Protein AF-A0A974SCT4-F1 (afdb_monomer_lite)

Secondary structure (DSSP, 8-state):
--HHHHHHHHHHHTTS-S-----GGGS-HHHHHHHHHH-TT--------PBPTTS-B-EEPP-S--S-----TTS-HHHHHHHHHHHHHHTSHHHHHHHHH-SBTTTBSEEETTEEE--HHHHHHHHHH-GGGG--S----TTTT---SSHHHHHHHHHHHHHHHHTEE--TTTT---HHHHH-TTTTHHHHHHHHHHHTTSS-HHHHHHHHHHHIIIIIHHHHHHHHHHHHHHT-

Structure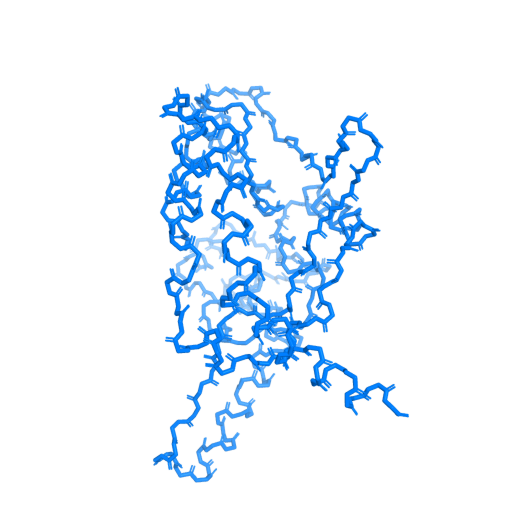 (mmCIF, N/CA/C/O backbone):
data_AF-A0A974SCT4-F1
#
_entry.id   AF-A0A974SCT4-F1
#
loop_
_atom_site.group_PDB
_atom_site.id
_atom_site.type_symbol
_atom_site.label_atom_id
_atom_site.label_alt_id
_atom_site.label_comp_id
_atom_site.label_asym_id
_atom_site.label_entity_id
_atom_site.label_seq_id
_atom_site.pdbx_PDB_ins_code
_atom_site.Cartn_x
_atom_site.Cartn_y
_atom_site.Cartn_z
_atom_site.occupancy
_atom_site.B_iso_or_equiv
_atom_site.auth_seq_id
_atom_site.auth_comp_id
_atom_site.auth_asym_id
_atom_site.auth_atom_id
_atom_site.pdbx_PDB_model_num
ATOM 1 N N . MET A 1 1 ? -1.646 10.282 1.267 1.00 42.91 1 MET A N 1
ATOM 2 C CA . MET A 1 1 ? -2.418 10.015 0.031 1.00 42.91 1 MET A CA 1
ATOM 3 C C . MET A 1 1 ? -1.735 10.709 -1.133 1.00 42.91 1 MET A C 1
ATOM 5 O O . MET A 1 1 ? -1.570 11.925 -1.084 1.00 42.91 1 MET A O 1
ATOM 9 N N . LEU A 1 2 ? -1.311 9.962 -2.154 1.00 47.75 2 LEU A N 1
ATOM 10 C CA . LEU A 1 2 ? -0.862 10.551 -3.418 1.00 47.75 2 LEU A CA 1
ATOM 11 C C . LEU A 1 2 ? -2.019 11.399 -3.972 1.00 47.75 2 LEU A C 1
ATOM 13 O O . LEU A 1 2 ? -3.142 10.903 -4.067 1.00 47.75 2 LEU A O 1
ATOM 17 N N . LYS A 1 3 ? -1.773 12.676 -4.298 1.00 57.12 3 LYS A N 1
ATOM 18 C CA . LYS A 1 3 ? -2.820 13.643 -4.703 1.00 57.12 3 LYS A CA 1
ATOM 19 C C . LYS A 1 3 ? -3.763 13.096 -5.791 1.00 57.12 3 LYS A C 1
ATOM 21 O O . LYS A 1 3 ? -4.956 13.383 -5.766 1.00 57.12 3 LYS A O 1
ATOM 26 N N . ASN A 1 4 ? -3.244 12.250 -6.680 1.00 69.62 4 ASN A N 1
ATOM 27 C CA . ASN A 1 4 ? -3.987 11.672 -7.801 1.00 69.62 4 ASN A CA 1
ATOM 28 C C . ASN A 1 4 ? -5.006 10.600 -7.366 1.00 69.62 4 ASN A C 1
ATOM 30 O O . ASN A 1 4 ? -6.109 10.555 -7.903 1.00 69.62 4 ASN A O 1
ATOM 34 N N . GLN A 1 5 ? -4.687 9.779 -6.358 1.00 76.25 5 GLN A N 1
ATOM 35 C CA . GLN A 1 5 ? -5.598 8.733 -5.871 1.00 76.25 5 GLN A CA 1
ATOM 36 C C . GLN A 1 5 ? -6.814 9.341 -5.160 1.00 76.25 5 GLN A C 1
ATOM 38 O O . GLN A 1 5 ? -7.944 8.908 -5.373 1.00 76.25 5 GLN A O 1
ATOM 43 N N . GLY A 1 6 ? -6.594 10.399 -4.370 1.00 85.81 6 GLY A N 1
ATOM 44 C CA . GLY A 1 6 ? -7.683 11.140 -3.733 1.00 85.81 6 GLY A CA 1
ATOM 45 C C . GLY A 1 6 ? -8.650 11.743 -4.755 1.00 85.81 6 GLY A C 1
ATOM 46 O O . GLY A 1 6 ? -9.859 11.675 -4.565 1.00 85.81 6 GLY A O 1
ATOM 47 N N . GLN A 1 7 ? -8.135 12.266 -5.872 1.00 88.81 7 GLN A N 1
ATOM 48 C CA . GLN A 1 7 ? -8.974 12.809 -6.941 1.00 88.81 7 GLN A CA 1
ATOM 49 C C . GLN A 1 7 ? -9.814 11.727 -7.636 1.00 88.81 7 GLN A C 1
ATOM 51 O O . GLN A 1 7 ? -11.002 11.950 -7.874 1.00 88.81 7 GLN A O 1
ATOM 56 N N . ALA A 1 8 ? -9.220 10.571 -7.953 1.00 91.56 8 ALA A N 1
ATOM 57 C CA . ALA A 1 8 ? -9.937 9.457 -8.575 1.00 91.56 8 ALA A CA 1
ATOM 58 C C . ALA A 1 8 ? -11.073 8.948 -7.673 1.00 91.56 8 ALA A C 1
ATOM 60 O O . ALA A 1 8 ? -12.214 8.851 -8.125 1.00 91.56 8 ALA A O 1
ATOM 61 N N . ARG A 1 9 ? -10.787 8.744 -6.379 1.00 92.62 9 ARG A N 1
ATOM 62 C CA . ARG A 1 9 ? -11.788 8.360 -5.376 1.00 92.62 9 ARG A CA 1
ATOM 63 C C . ARG A 1 9 ? -12.917 9.384 -5.282 1.00 92.62 9 ARG A C 1
ATOM 65 O O . ARG A 1 9 ? -14.078 9.005 -5.330 1.00 92.62 9 ARG A O 1
ATOM 72 N N . SER A 1 10 ? -12.606 10.679 -5.198 1.00 92.56 10 SER A N 1
ATOM 73 C CA . SER A 1 10 ? -13.641 11.720 -5.129 1.00 92.56 10 SER A CA 1
ATOM 74 C C . SER A 1 10 ? -14.548 11.729 -6.360 1.00 92.56 10 SER A C 1
ATOM 76 O O . SER A 1 10 ? -15.754 11.895 -6.217 1.00 92.56 10 SER A O 1
ATOM 78 N N . LYS A 1 11 ? -13.998 11.520 -7.565 1.00 94.06 11 LYS A N 1
ATOM 79 C CA . LYS A 1 11 ? -14.805 11.407 -8.791 1.00 94.06 11 LYS A CA 1
ATOM 80 C C . LYS A 1 11 ? -15.685 10.158 -8.792 1.00 94.06 11 LYS A C 1
ATOM 82 O O . LYS A 1 11 ? -16.819 10.237 -9.253 1.00 94.06 11 LYS A O 1
ATOM 87 N N . PHE A 1 12 ? -15.178 9.036 -8.284 1.00 94.50 12 PHE A N 1
ATOM 88 C CA . PHE A 1 12 ? -15.957 7.808 -8.128 1.00 94.50 12 PHE A CA 1
ATOM 89 C C . PHE A 1 12 ? -17.126 8.012 -7.154 1.00 94.50 12 PHE A C 1
ATOM 91 O O . PHE A 1 12 ? -18.273 7.791 -7.522 1.00 94.50 12 PHE A O 1
ATOM 98 N N . LEU A 1 13 ? -16.860 8.552 -5.958 1.00 93.62 13 LEU A N 1
ATOM 99 C CA . LEU A 1 13 ? -17.888 8.816 -4.940 1.00 93.62 13 LEU A CA 1
ATOM 100 C C . LEU A 1 13 ? -18.923 9.868 -5.365 1.00 93.62 13 LEU A C 1
ATOM 102 O O . LEU A 1 13 ? -20.041 9.855 -4.864 1.00 93.62 13 LEU A O 1
ATOM 106 N N . ALA A 1 14 ? -18.565 10.761 -6.289 1.00 93.44 14 ALA A N 1
ATOM 107 C CA . ALA A 1 14 ? -19.477 11.729 -6.898 1.00 93.44 14 ALA A CA 1
ATOM 108 C C . ALA A 1 14 ? -20.252 11.168 -8.111 1.00 93.44 14 ALA A C 1
ATOM 110 O O . ALA A 1 14 ? -20.832 11.943 -8.869 1.00 93.44 14 ALA A O 1
ATOM 111 N N . GLY A 1 15 ? -20.186 9.857 -8.378 1.00 92.25 15 GLY A N 1
ATOM 112 C CA . GLY A 1 15 ? -20.852 9.217 -9.520 1.00 92.25 15 GLY A CA 1
ATOM 113 C C . GLY A 1 15 ? -20.308 9.633 -10.895 1.00 92.25 15 GLY A C 1
ATOM 114 O O . GLY A 1 15 ? -20.933 9.373 -11.917 1.00 92.25 15 GLY A O 1
ATOM 115 N N . THR A 1 16 ? -19.151 10.301 -10.948 1.00 94.44 16 THR A N 1
ATOM 116 C CA . THR A 1 16 ? -18.549 10.799 -12.199 1.00 94.44 16 THR A CA 1
ATOM 117 C C . THR A 1 16 ? -17.631 9.763 -12.855 1.00 94.44 16 THR A C 1
ATOM 119 O O . THR A 1 16 ? -17.463 9.766 -14.072 1.00 94.44 16 THR A O 1
ATOM 122 N N . ALA A 1 17 ? -17.003 8.893 -12.062 1.00 93.62 17 ALA A N 1
ATOM 123 C CA . ALA A 1 17 ? -16.173 7.792 -12.548 1.00 93.62 17 ALA A CA 1
ATOM 124 C C . ALA A 1 17 ? -16.818 6.450 -12.178 1.00 93.62 17 ALA A C 1
ATOM 126 O O . ALA A 1 17 ? -17.232 6.278 -11.039 1.00 93.62 17 ALA A O 1
ATOM 127 N N . GLY A 1 18 ? -16.867 5.499 -13.118 1.00 92.88 18 GLY A N 1
ATOM 128 C CA . GLY A 1 18 ? -17.460 4.172 -12.883 1.00 92.88 18 GLY A CA 1
ATOM 129 C C . GLY A 1 18 ? -16.516 3.150 -12.241 1.00 92.88 18 GLY A C 1
ATOM 130 O O . GLY A 1 18 ? -16.972 2.158 -11.690 1.00 92.88 18 GLY A O 1
ATOM 131 N N . ALA A 1 19 ? -15.203 3.383 -12.297 1.00 93.44 19 ALA A N 1
ATOM 132 C CA . ALA A 1 19 ? -14.190 2.525 -11.689 1.00 93.44 19 ALA A CA 1
ATOM 133 C C . ALA A 1 19 ? -12.931 3.335 -11.357 1.00 93.44 19 ALA A C 1
ATOM 135 O O . ALA A 1 19 ? -12.649 4.358 -11.989 1.00 93.44 19 ALA A O 1
ATOM 136 N N . PHE A 1 20 ? 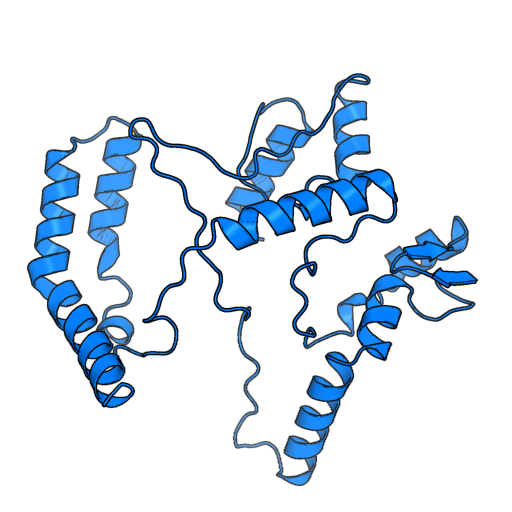-12.156 2.865 -10.381 1.00 92.75 20 PHE A N 1
ATOM 137 C CA . PHE A 1 20 ? -10.831 3.394 -10.068 1.00 92.75 20 PHE A CA 1
ATOM 138 C C . PHE A 1 20 ? -9.967 2.317 -9.404 1.00 92.75 20 PHE A C 1
ATOM 140 O O . PHE A 1 20 ? -10.484 1.352 -8.848 1.00 92.75 20 PHE A O 1
ATOM 147 N N . VAL A 1 21 ? -8.644 2.493 -9.447 1.00 90.19 21 VAL A N 1
ATOM 148 C CA . VAL A 1 21 ? -7.710 1.635 -8.706 1.00 90.19 21 VAL A CA 1
ATOM 149 C C . VAL A 1 21 ? -7.616 2.145 -7.271 1.00 90.19 21 VAL A C 1
ATOM 151 O O . VAL A 1 21 ? -7.172 3.271 -7.024 1.00 90.19 21 VAL A O 1
ATOM 154 N N . GLY A 1 22 ? -8.055 1.313 -6.333 1.00 89.69 22 GLY A N 1
ATOM 155 C CA . GLY A 1 22 ? -8.155 1.635 -4.915 1.00 89.69 22 GLY A CA 1
ATOM 156 C C . GLY A 1 22 ? -7.592 0.536 -4.025 1.00 89.69 22 GLY A C 1
ATOM 157 O O . GLY A 1 22 ? -6.971 -0.420 -4.485 1.00 89.69 22 GLY A O 1
ATOM 158 N N . ASN A 1 23 ? -7.805 0.701 -2.728 1.00 89.19 23 ASN A N 1
ATOM 159 C CA . ASN A 1 23 ? -7.532 -0.329 -1.738 1.00 89.19 23 ASN A CA 1
ATOM 160 C C . ASN A 1 23 ? -8.860 -0.970 -1.302 1.00 89.19 23 ASN A C 1
ATOM 162 O O . ASN A 1 23 ? -9.900 -0.331 -1.392 1.00 89.19 23 ASN A O 1
ATOM 166 N N . VAL A 1 24 ? -8.842 -2.201 -0.786 1.00 92.44 24 VAL A N 1
ATOM 167 C CA . VAL A 1 24 ? -10.058 -2.881 -0.297 1.00 92.44 24 VAL A CA 1
ATOM 168 C C . VAL A 1 24 ? -10.820 -2.060 0.766 1.00 92.44 24 VAL A C 1
ATOM 170 O O . VAL A 1 24 ? -12.047 -2.109 0.824 1.00 92.44 24 VAL A O 1
ATOM 173 N N . SER A 1 25 ? -10.110 -1.224 1.537 1.00 92.25 25 SER A N 1
ATOM 174 C CA . SER A 1 25 ? -10.683 -0.261 2.494 1.00 92.25 25 SER A CA 1
ATOM 175 C C . SER A 1 25 ? -11.557 0.824 1.856 1.00 92.25 25 SER A C 1
ATOM 177 O O . SER A 1 25 ? -12.280 1.516 2.567 1.00 92.25 25 SER A O 1
ATOM 179 N N . ASP A 1 26 ? -11.521 0.991 0.531 1.00 93.50 26 ASP A N 1
ATOM 180 C CA . ASP A 1 26 ? -12.414 1.906 -0.178 1.00 93.50 26 ASP A CA 1
ATOM 181 C C . ASP A 1 26 ? -13.869 1.434 -0.167 1.00 93.50 26 ASP A C 1
ATOM 183 O O . ASP A 1 26 ? -14.779 2.269 -0.186 1.00 93.50 26 ASP A O 1
ATOM 187 N N . MET A 1 27 ? -14.093 0.123 -0.049 1.00 94.12 27 MET A N 1
ATOM 188 C CA . MET A 1 27 ? -15.393 -0.447 0.288 1.00 94.12 27 MET A CA 1
ATOM 189 C C . MET A 1 27 ? -15.617 -0.297 1.798 1.00 94.12 27 MET A C 1
ATOM 191 O O . MET A 1 27 ? -15.504 -1.255 2.554 1.00 94.12 27 MET A O 1
ATOM 195 N N . ALA A 1 28 ? -15.863 0.934 2.238 1.00 92.31 28 ALA A N 1
ATOM 196 C CA . ALA A 1 28 ? -16.200 1.283 3.615 1.00 92.31 28 ALA A CA 1
ATOM 197 C C . ALA A 1 28 ? -17.577 1.950 3.666 1.00 92.31 28 ALA A C 1
ATOM 199 O O . ALA A 1 28 ? -17.993 2.617 2.717 1.00 92.31 28 ALA A O 1
ATOM 200 N N . GLU A 1 29 ? -18.247 1.830 4.805 1.00 91.12 29 GLU A N 1
ATOM 201 C CA . GLU A 1 29 ? -19.590 2.347 5.081 1.00 91.12 29 GLU A CA 1
ATOM 202 C C . GLU A 1 29 ? -19.684 3.830 4.719 1.00 91.12 29 GLU A C 1
ATOM 204 O O . GLU A 1 29 ? -20.540 4.231 3.940 1.00 91.12 29 GLU A O 1
ATOM 209 N N . THR A 1 30 ? -18.718 4.633 5.175 1.00 90.88 30 THR A N 1
ATOM 210 C CA . THR A 1 30 ? -18.687 6.083 4.914 1.00 90.88 30 THR A CA 1
ATOM 211 C C . THR A 1 30 ? -18.561 6.441 3.430 1.00 90.88 30 THR A C 1
ATOM 213 O O . THR A 1 30 ? -19.029 7.498 3.004 1.00 90.88 30 THR A O 1
ATOM 216 N N . ASN A 1 31 ? -17.922 5.590 2.624 1.00 93.94 31 ASN A N 1
ATOM 217 C CA . ASN A 1 31 ? -17.822 5.783 1.179 1.00 93.94 31 ASN A CA 1
ATOM 218 C C . ASN A 1 31 ? -19.114 5.343 0.481 1.00 93.94 31 ASN A C 1
ATOM 220 O O . ASN A 1 31 ? -19.594 6.052 -0.401 1.00 93.94 31 ASN A O 1
ATOM 224 N N . ILE A 1 32 ? -19.703 4.223 0.905 1.00 93.75 32 ILE A N 1
ATOM 225 C CA . ILE A 1 32 ? -20.990 3.733 0.393 1.00 93.75 32 ILE A CA 1
ATOM 226 C C . ILE A 1 32 ? -22.100 4.749 0.684 1.00 93.75 32 ILE A C 1
ATOM 228 O O . ILE A 1 32 ? -22.862 5.095 -0.213 1.00 93.75 32 ILE A O 1
ATOM 232 N N . GLU A 1 33 ? -22.159 5.289 1.902 1.00 93.38 33 GLU A N 1
ATOM 233 C CA . GLU A 1 33 ? -23.106 6.339 2.292 1.00 93.38 33 GLU A CA 1
ATOM 234 C C . GLU A 1 33 ? -22.973 7.583 1.409 1.00 93.38 33 GLU A C 1
ATOM 236 O O . GLU A 1 33 ? -23.976 8.098 0.919 1.00 93.38 33 GLU A O 1
ATOM 241 N N . LYS A 1 34 ? -21.742 8.049 1.155 1.00 94.19 34 LYS A N 1
ATOM 242 C CA . LYS A 1 34 ? -21.487 9.188 0.254 1.00 94.19 34 LYS A CA 1
ATOM 243 C C . LYS A 1 34 ? -21.936 8.906 -1.174 1.00 94.19 34 LYS A C 1
ATOM 245 O O . LYS A 1 34 ? -22.551 9.767 -1.795 1.00 94.19 34 LYS A O 1
ATOM 250 N N . LEU A 1 35 ? -21.653 7.712 -1.688 1.00 94.38 35 LEU A N 1
ATOM 251 C CA . LEU A 1 35 ? -22.073 7.317 -3.028 1.00 94.38 35 LEU A CA 1
ATOM 252 C C . LEU A 1 35 ? -23.610 7.280 -3.128 1.00 94.38 35 LEU A C 1
ATOM 254 O O . LEU A 1 35 ? -24.181 7.814 -4.080 1.00 94.38 35 LEU A O 1
ATOM 258 N N . LYS A 1 36 ? -24.287 6.772 -2.087 1.00 95.00 36 LYS A N 1
ATOM 259 C CA . LYS A 1 36 ? -25.756 6.718 -1.999 1.00 95.00 36 LYS A CA 1
ATOM 260 C C . LYS A 1 36 ? -26.449 8.076 -1.904 1.00 95.00 36 LYS A C 1
ATOM 262 O O . LYS A 1 36 ? -27.625 8.179 -2.243 1.00 95.00 36 LYS A O 1
ATOM 267 N N . GLN A 1 37 ? -25.740 9.128 -1.491 1.00 95.06 37 GLN A N 1
ATOM 268 C CA . GLN A 1 37 ? -26.255 10.503 -1.577 1.00 95.06 37 GLN A CA 1
ATOM 269 C C . GLN A 1 37 ? -26.388 10.980 -3.029 1.00 95.06 37 GLN A C 1
ATOM 271 O O . GLN A 1 37 ? -27.201 11.860 -3.303 1.00 95.06 37 GLN A O 1
ATOM 276 N N . THR A 1 38 ? -25.592 10.417 -3.945 1.00 93.62 38 THR A N 1
ATOM 277 C CA . THR A 1 38 ? -25.650 10.726 -5.380 1.00 93.62 38 THR A CA 1
ATOM 278 C C . THR A 1 38 ? -26.651 9.821 -6.099 1.00 93.62 38 THR A C 1
ATOM 280 O O . THR A 1 38 ? -27.467 10.314 -6.873 1.00 93.62 38 THR A O 1
ATOM 283 N N . ASP A 1 39 ? -26.622 8.516 -5.818 1.00 94.06 39 ASP A N 1
ATOM 284 C CA . ASP A 1 39 ? -27.584 7.534 -6.332 1.00 94.06 39 ASP A CA 1
ATOM 285 C C . ASP A 1 39 ? -27.948 6.524 -5.226 1.00 94.06 39 ASP A C 1
ATOM 287 O O . ASP A 1 39 ? -27.099 5.715 -4.848 1.00 94.06 39 ASP A O 1
ATOM 291 N N . PRO A 1 40 ? -29.198 6.516 -4.717 1.00 95.19 40 PRO A N 1
ATOM 292 C CA . PRO A 1 40 ? -29.628 5.617 -3.644 1.00 95.19 40 PRO A CA 1
ATOM 293 C C . PRO A 1 40 ? -29.430 4.118 -3.921 1.00 95.19 40 PRO A C 1
ATOM 295 O O . PRO A 1 40 ? -29.352 3.339 -2.968 1.00 95.19 40 PRO A O 1
ATOM 298 N N . ASN A 1 41 ? -29.347 3.717 -5.194 1.00 94.62 41 ASN A N 1
ATOM 299 C CA . ASN A 1 41 ? -29.144 2.328 -5.612 1.00 94.62 41 ASN A CA 1
ATOM 300 C C . ASN A 1 41 ? -27.668 1.983 -5.853 1.00 94.62 41 ASN A C 1
ATOM 302 O O . ASN A 1 41 ? -27.367 0.877 -6.297 1.00 94.62 41 ASN A O 1
ATOM 306 N N . ALA A 1 42 ? -26.746 2.913 -5.602 1.00 93.75 42 ALA A N 1
ATOM 307 C CA . ALA A 1 42 ? -25.340 2.680 -5.860 1.00 93.75 42 ALA A CA 1
ATOM 308 C C . ALA A 1 42 ? -24.740 1.627 -4.918 1.00 93.75 42 ALA A C 1
ATOM 310 O O . ALA A 1 42 ? -24.980 1.613 -3.704 1.00 93.75 42 ALA A O 1
ATOM 311 N N . GLU A 1 43 ? -23.884 0.793 -5.499 1.00 92.00 43 GLU A N 1
ATOM 312 C CA . GLU A 1 43 ? -23.137 -0.263 -4.829 1.00 92.00 43 GLU A CA 1
ATOM 313 C C . GLU A 1 43 ? -21.656 -0.167 -5.207 1.00 92.00 43 GLU A C 1
ATOM 315 O O . GLU A 1 43 ? -21.294 0.351 -6.267 1.00 92.00 43 GLU A O 1
ATOM 320 N N . ILE A 1 44 ? -20.786 -0.670 -4.331 1.00 93.31 44 ILE A N 1
ATOM 321 C CA . ILE A 1 44 ? -19.357 -0.804 -4.611 1.00 93.31 44 ILE A CA 1
ATOM 322 C C . ILE A 1 44 ? -19.063 -2.288 -4.787 1.00 93.31 44 ILE A C 1
ATOM 324 O O . ILE A 1 44 ? -19.260 -3.073 -3.864 1.00 93.31 44 ILE A O 1
ATOM 328 N N . ALA A 1 45 ? -18.558 -2.650 -5.962 1.00 91.88 45 ALA A N 1
ATOM 329 C CA . ALA A 1 45 ? -18.020 -3.973 -6.236 1.00 91.88 45 ALA A CA 1
ATOM 330 C C . ALA A 1 45 ? -16.495 -3.901 -6.329 1.00 91.88 45 ALA A C 1
ATOM 332 O O . ALA A 1 45 ? -15.934 -2.949 -6.878 1.00 91.88 45 ALA A O 1
ATOM 333 N N . ILE A 1 46 ? -15.830 -4.925 -5.806 1.00 92.81 46 ILE A N 1
ATOM 334 C CA . ILE A 1 46 ? -14.382 -5.067 -5.901 1.00 92.81 46 ILE A CA 1
ATOM 335 C C . ILE A 1 46 ? -14.067 -6.009 -7.057 1.00 92.81 46 ILE A C 1
ATOM 337 O O . ILE A 1 46 ? -14.591 -7.118 -7.120 1.00 92.81 46 ILE A O 1
ATOM 341 N N . VAL A 1 47 ? -13.184 -5.562 -7.948 1.00 92.69 47 VAL A N 1
ATOM 342 C CA . VAL A 1 47 ? -12.519 -6.426 -8.926 1.00 92.69 47 VAL A CA 1
ATOM 343 C C . VAL A 1 47 ? -11.124 -6.705 -8.382 1.00 92.69 47 VAL A C 1
ATOM 345 O O . VAL A 1 47 ? -10.258 -5.832 -8.384 1.00 92.69 47 VAL A O 1
ATOM 348 N N . ASP A 1 48 ? -10.955 -7.897 -7.830 1.00 90.88 48 ASP A N 1
ATOM 349 C CA . ASP A 1 48 ? -9.823 -8.320 -7.010 1.00 90.88 48 ASP A CA 1
ATOM 350 C C . ASP A 1 48 ? -8.596 -8.716 -7.839 1.00 90.88 48 ASP A C 1
ATOM 352 O O . ASP A 1 48 ? -7.478 -8.312 -7.514 1.00 90.88 48 ASP A O 1
ATOM 356 N N . VAL A 1 49 ? -8.792 -9.451 -8.937 1.00 91.44 49 VAL A N 1
ATOM 357 C CA . VAL A 1 49 ? -7.718 -9.806 -9.876 1.00 91.44 49 VAL A CA 1
ATOM 358 C C . VAL A 1 49 ? -8.195 -9.644 -11.317 1.00 91.44 49 VAL A C 1
ATOM 360 O O . VAL A 1 49 ? -9.205 -10.212 -11.723 1.00 91.44 49 VAL A O 1
ATOM 363 N N . LEU A 1 50 ? -7.431 -8.894 -12.113 1.00 90.44 50 LEU A N 1
ATOM 364 C CA . LEU A 1 50 ? -7.665 -8.751 -13.549 1.00 90.44 50 LEU A CA 1
ATOM 365 C C . LEU A 1 50 ? -6.873 -9.802 -14.328 1.00 90.44 50 LEU A C 1
ATOM 367 O O . LEU A 1 50 ? -5.681 -10.003 -14.092 1.00 90.44 50 LEU A O 1
ATOM 371 N N . GLU A 1 51 ? -7.542 -10.437 -15.286 1.00 92.38 51 GLU A N 1
ATOM 372 C CA . GLU A 1 51 ? -6.929 -11.348 -16.246 1.00 92.38 51 GLU A CA 1
ATOM 373 C C . GLU A 1 51 ? -6.705 -10.613 -17.573 1.00 92.38 51 GLU A C 1
ATOM 375 O O . GLU A 1 51 ? -7.620 -10.017 -18.142 1.00 92.38 51 GLU A O 1
ATOM 380 N N . GLY A 1 52 ? -5.461 -10.611 -18.047 1.00 90.38 52 GLY A N 1
ATOM 381 C CA . GLY A 1 52 ? -5.095 -10.050 -19.341 1.00 90.38 52 GLY A CA 1
ATOM 382 C C . GLY A 1 52 ? -5.546 -10.939 -20.501 1.00 90.38 52 GLY A C 1
ATOM 383 O O . GLY A 1 52 ? -5.876 -12.107 -20.322 1.00 90.38 52 GLY A O 1
ATOM 384 N N . ALA A 1 53 ? -5.477 -10.411 -21.726 1.00 92.69 53 ALA A N 1
ATOM 385 C CA . ALA A 1 53 ? -5.950 -11.094 -22.940 1.00 92.69 53 ALA A CA 1
ATOM 386 C C . ALA A 1 53 ? -5.357 -12.501 -23.172 1.00 92.69 53 ALA A C 1
ATOM 388 O O . ALA A 1 53 ? -5.977 -13.326 -23.835 1.00 92.69 53 ALA A O 1
ATOM 389 N N . ASN A 1 54 ? -4.175 -12.777 -22.613 1.00 93.06 54 ASN A N 1
ATOM 390 C CA . ASN A 1 54 ? -3.476 -14.059 -22.729 1.00 93.06 54 ASN A CA 1
ATOM 391 C C . ASN A 1 54 ? -3.591 -14.932 -21.462 1.00 93.06 54 ASN A C 1
ATOM 393 O O . ASN A 1 54 ? -2.749 -15.800 -21.241 1.00 93.06 54 ASN A O 1
ATOM 397 N N . GLY A 1 55 ? -4.562 -14.668 -20.586 1.00 90.56 55 GLY A N 1
ATOM 398 C CA . GLY A 1 55 ? -4.770 -15.422 -19.344 1.00 90.56 55 GLY A CA 1
ATOM 399 C C . GLY A 1 55 ? -3.791 -15.090 -18.213 1.00 90.56 55 GLY A C 1
ATOM 400 O O . GLY A 1 55 ? -3.815 -15.710 -17.150 1.00 90.56 55 GLY A O 1
ATOM 401 N N . GLN A 1 56 ? -2.898 -14.121 -18.428 1.00 90.44 56 GLN A N 1
ATOM 402 C CA . GLN A 1 56 ? -1.948 -13.673 -17.414 1.00 90.44 56 GLN A CA 1
ATOM 403 C C . GLN A 1 56 ? -2.669 -12.863 -16.342 1.00 90.44 56 GLN A C 1
ATOM 405 O O . GLN A 1 56 ? -3.424 -11.943 -16.650 1.00 90.44 56 GLN A O 1
ATOM 410 N N . LYS A 1 57 ? -2.385 -13.174 -15.082 1.00 91.31 57 LYS A N 1
ATOM 411 C CA . LYS A 1 57 ? -2.917 -12.470 -13.920 1.00 91.31 57 LYS A CA 1
ATOM 412 C C . LYS A 1 57 ? -1.858 -12.393 -12.835 1.00 91.31 57 LYS A C 1
ATOM 414 O O . LYS A 1 57 ? -0.991 -13.262 -12.755 1.00 91.31 57 LYS A O 1
ATOM 419 N N . GLY A 1 58 ? -1.944 -11.371 -12.000 1.00 89.50 58 GLY A N 1
ATOM 420 C CA . GLY A 1 58 ? -1.045 -11.211 -10.870 1.00 89.50 58 GLY A CA 1
ATOM 421 C C . GLY A 1 58 ? -1.230 -9.869 -10.189 1.00 89.50 58 GLY A C 1
ATOM 422 O O . GLY A 1 58 ? -1.665 -8.898 -10.809 1.00 89.50 58 GLY A O 1
ATOM 423 N N . VAL A 1 59 ? -0.883 -9.827 -8.909 1.00 88.12 59 VAL A N 1
ATOM 424 C CA . VAL A 1 59 ? -0.834 -8.600 -8.115 1.00 88.12 59 VAL A CA 1
ATOM 425 C C . VAL A 1 59 ? 0.551 -8.515 -7.492 1.00 88.12 59 VAL A C 1
ATOM 427 O O . VAL A 1 59 ? 1.045 -9.497 -6.949 1.00 88.12 59 VAL A O 1
ATOM 430 N N . ALA A 1 60 ? 1.207 -7.361 -7.585 1.00 85.56 60 ALA A N 1
ATOM 431 C CA . ALA A 1 60 ? 2.507 -7.185 -6.946 1.00 85.56 60 ALA A CA 1
ATOM 432 C C . ALA A 1 60 ? 2.360 -7.299 -5.421 1.00 85.56 60 ALA A C 1
ATOM 434 O O . ALA A 1 60 ? 1.564 -6.572 -4.819 1.00 85.56 60 ALA A O 1
ATOM 435 N N . VAL A 1 61 ? 3.138 -8.187 -4.799 1.00 82.62 61 VAL A N 1
ATOM 436 C CA . VAL A 1 61 ? 3.227 -8.257 -3.337 1.00 82.62 61 VAL A CA 1
ATOM 437 C C . VAL A 1 61 ? 4.040 -7.062 -2.852 1.00 82.62 61 VAL A C 1
ATOM 439 O O . VAL A 1 61 ? 5.145 -6.799 -3.331 1.00 82.62 61 VAL A O 1
ATOM 442 N N . LEU A 1 62 ? 3.475 -6.303 -1.915 1.00 78.88 62 LEU A N 1
ATOM 443 C CA . LEU A 1 62 ? 4.181 -5.205 -1.262 1.00 78.88 62 LEU A CA 1
ATOM 444 C C . LEU A 1 62 ? 5.195 -5.762 -0.258 1.00 78.88 62 LEU A C 1
ATOM 446 O O . LEU A 1 62 ? 4.962 -6.801 0.348 1.00 78.88 62 LEU A O 1
ATOM 450 N N . GLY A 1 63 ? 6.273 -5.021 -0.001 1.00 76.69 63 GLY A N 1
ATOM 451 C CA . GLY A 1 63 ? 7.333 -5.438 0.929 1.00 76.69 63 GLY A CA 1
ATOM 452 C C . GLY A 1 63 ? 6.955 -5.541 2.400 1.00 76.69 63 GLY A C 1
ATOM 453 O O . GLY A 1 63 ? 7.818 -5.841 3.213 1.00 76.69 63 GLY A O 1
ATOM 454 N N . GLY A 1 64 ? 5.706 -5.244 2.762 1.00 80.06 64 GLY A N 1
ATOM 455 C CA . GLY A 1 64 ? 5.249 -5.269 4.151 1.00 80.06 64 GLY A CA 1
ATOM 456 C C . GLY A 1 64 ? 5.710 -4.085 5.008 1.00 80.06 64 GLY A C 1
ATOM 457 O O . GLY A 1 64 ? 5.459 -4.093 6.205 1.00 80.06 64 GLY A O 1
ATOM 458 N N . TYR A 1 65 ? 6.335 -3.057 4.425 1.00 81.12 65 TYR A N 1
ATOM 459 C CA . TYR A 1 65 ? 6.759 -1.842 5.130 1.00 81.12 65 TYR A CA 1
ATOM 460 C C . TYR A 1 65 ? 6.251 -0.573 4.435 1.00 81.12 65 TYR A C 1
ATOM 462 O O . TYR A 1 65 ? 6.080 -0.528 3.214 1.00 81.12 65 TYR A O 1
ATOM 470 N N . TYR A 1 66 ? 6.028 0.487 5.216 1.00 77.00 66 TYR A N 1
ATOM 471 C CA . TYR A 1 66 ? 5.674 1.811 4.708 1.00 77.00 66 TYR A CA 1
ATOM 472 C C . TYR A 1 66 ? 6.463 2.893 5.448 1.00 77.00 66 TYR A C 1
ATOM 474 O O . TYR A 1 66 ? 6.112 3.303 6.550 1.00 77.00 66 TYR A O 1
ATOM 482 N N . GLY A 1 67 ? 7.527 3.379 4.809 1.00 82.25 67 GLY A N 1
ATOM 483 C CA . GLY A 1 67 ? 8.466 4.309 5.434 1.00 82.25 67 GLY A CA 1
ATOM 484 C C . GLY A 1 67 ? 9.516 3.597 6.286 1.00 82.25 67 GLY A C 1
ATOM 485 O O . GLY A 1 67 ? 9.713 2.391 6.165 1.00 82.25 67 GLY A O 1
ATOM 486 N N . LEU A 1 68 ? 10.232 4.378 7.093 1.00 86.56 68 LEU A N 1
ATOM 487 C CA . LEU A 1 68 ? 11.244 3.889 8.023 1.00 86.56 68 LEU A CA 1
ATOM 488 C C . LEU A 1 68 ? 11.273 4.780 9.265 1.00 86.56 68 LEU A C 1
ATOM 490 O O . LEU A 1 68 ? 11.177 6.006 9.151 1.00 86.56 68 LEU A O 1
ATOM 494 N N . TRP A 1 69 ? 11.465 4.166 10.428 1.00 90.56 69 TRP A N 1
ATOM 495 C CA . TRP A 1 69 ? 11.866 4.864 11.642 1.00 90.56 69 TRP A CA 1
ATOM 496 C C . TRP A 1 69 ? 13.392 4.866 11.730 1.00 90.56 69 TRP A C 1
ATOM 498 O O . TRP A 1 69 ? 14.030 3.821 11.637 1.00 90.56 69 TRP A O 1
ATOM 508 N N . ALA A 1 70 ? 13.990 6.046 11.895 1.00 92.75 70 ALA A N 1
ATOM 509 C CA . ALA A 1 70 ? 15.426 6.192 12.101 1.00 92.75 70 ALA A CA 1
ATOM 510 C C . ALA A 1 70 ? 15.682 6.855 13.453 1.00 92.75 70 ALA A C 1
ATOM 512 O O . ALA A 1 70 ? 15.159 7.937 13.725 1.00 92.75 70 ALA A O 1
ATOM 513 N N . ILE A 1 71 ? 16.512 6.221 14.280 1.00 94.94 71 ILE A N 1
ATOM 514 C CA . ILE A 1 71 ? 16.966 6.786 15.550 1.00 94.94 71 ILE A CA 1
ATOM 515 C C . ILE A 1 71 ? 18.294 7.508 15.285 1.00 94.94 71 ILE A C 1
ATOM 517 O O . ILE A 1 71 ? 19.263 6.865 14.875 1.00 94.94 71 ILE A O 1
ATOM 521 N N . PRO A 1 72 ? 18.374 8.839 15.474 1.00 96.31 72 PRO A N 1
ATOM 522 C CA . PRO A 1 72 ? 19.621 9.568 15.286 1.00 96.31 72 PRO A CA 1
ATOM 523 C C . PRO A 1 72 ? 20.710 9.064 16.235 1.00 96.31 72 PRO A C 1
ATOM 525 O O . PRO A 1 72 ? 20.452 8.833 17.414 1.00 96.31 72 PRO A O 1
ATOM 528 N N . SER A 1 73 ? 21.957 9.013 15.765 1.00 95.56 73 SER A N 1
ATOM 529 C CA . SER A 1 73 ? 23.108 8.591 16.583 1.00 95.56 73 SER A CA 1
ATOM 530 C C . SER A 1 73 ? 23.416 9.522 17.765 1.00 95.56 73 SER A C 1
ATOM 532 O O . SER A 1 73 ? 24.288 9.229 18.574 1.00 95.56 73 SER A O 1
ATOM 534 N N . SER A 1 74 ? 22.746 10.674 17.850 1.00 96.88 74 SER A N 1
ATOM 535 C CA . SER A 1 74 ? 22.827 11.605 18.977 1.00 96.88 74 SER A CA 1
ATOM 536 C C . SER A 1 74 ? 21.950 11.203 20.168 1.00 96.88 74 SER A C 1
ATOM 538 O O . SER A 1 74 ? 22.085 11.789 21.245 1.00 96.88 74 SER A O 1
ATOM 540 N N . VAL A 1 75 ? 21.038 10.241 19.996 1.00 97.50 75 VAL A N 1
ATOM 541 C CA . VAL A 1 75 ? 20.190 9.725 21.073 1.00 97.50 75 VAL A CA 1
ATOM 542 C C . VAL A 1 75 ? 21.040 8.865 22.008 1.00 97.50 75 VAL A C 1
ATOM 544 O O . VAL A 1 75 ? 21.836 8.044 21.565 1.00 97.50 75 VAL A O 1
ATOM 547 N N . LYS A 1 76 ? 20.891 9.072 23.320 1.00 96.62 76 LYS A N 1
ATOM 548 C CA . LYS A 1 76 ? 21.600 8.278 24.331 1.00 96.62 76 LYS A CA 1
ATOM 549 C C . LYS A 1 76 ? 21.102 6.834 24.322 1.00 96.62 76 LYS A C 1
ATOM 551 O O . LYS A 1 76 ? 19.905 6.617 24.173 1.00 96.62 76 LYS A O 1
ATOM 556 N N . GLU A 1 77 ? 21.995 5.879 24.563 1.00 91.56 77 GLU A N 1
ATOM 557 C CA . GLU A 1 77 ? 21.696 4.438 24.521 1.00 91.56 77 GLU A CA 1
ATOM 558 C C . GLU A 1 77 ? 20.473 4.037 25.368 1.00 91.56 77 GLU A C 1
ATOM 560 O O . GLU A 1 77 ? 19.596 3.315 24.904 1.00 91.56 77 GLU A O 1
ATOM 565 N N . ASP A 1 78 ? 20.343 4.586 26.582 1.00 93.19 78 ASP A N 1
ATOM 566 C CA . ASP A 1 78 ? 19.201 4.327 27.471 1.00 93.19 78 ASP A CA 1
ATOM 567 C C . ASP A 1 78 ? 17.860 4.783 26.873 1.00 93.19 78 ASP A C 1
ATOM 569 O O . ASP A 1 78 ? 16.807 4.225 27.176 1.00 93.19 78 ASP A O 1
ATOM 573 N N . LYS A 1 79 ? 17.894 5.793 25.999 1.00 97.19 79 LYS A N 1
ATOM 574 C CA . LYS A 1 79 ? 16.733 6.291 25.257 1.00 97.19 79 LYS A CA 1
ATOM 575 C C . LYS A 1 79 ? 16.489 5.532 23.965 1.00 97.19 79 LYS A C 1
ATOM 577 O O . LYS A 1 79 ? 15.333 5.429 23.571 1.00 97.19 79 LYS A O 1
ATOM 582 N N . VAL A 1 80 ? 17.529 4.979 23.342 1.00 96.56 80 VAL A N 1
ATOM 583 C CA . VAL A 1 80 ? 17.379 4.099 22.175 1.00 96.56 80 VAL A CA 1
ATOM 584 C C . VAL A 1 80 ? 16.515 2.900 22.552 1.00 96.56 80 VAL A C 1
ATOM 586 O O . VAL A 1 80 ? 15.498 2.674 21.901 1.00 96.56 80 VAL A O 1
ATOM 589 N N . GLN A 1 81 ? 16.848 2.207 23.646 1.00 95.00 81 GLN A N 1
ATOM 590 C CA . GLN A 1 81 ? 16.070 1.045 24.083 1.00 95.00 81 GLN A CA 1
ATOM 591 C C . GLN A 1 81 ? 14.613 1.417 24.394 1.00 95.00 81 GLN A C 1
ATOM 593 O O . GLN A 1 81 ? 13.706 0.751 23.917 1.00 95.00 81 GLN A O 1
ATOM 598 N N . GLN A 1 82 ? 14.373 2.535 25.090 1.00 96.25 82 GLN A N 1
ATOM 599 C CA . GLN A 1 82 ? 13.009 3.005 25.379 1.00 96.25 82 GLN A CA 1
ATOM 600 C C . GLN A 1 82 ? 12.187 3.295 24.113 1.00 96.25 82 GLN A C 1
ATOM 602 O O . GLN A 1 82 ? 10.981 3.066 24.100 1.00 96.25 82 GLN A O 1
ATOM 607 N N . ILE A 1 83 ? 12.819 3.814 23.055 1.00 95.88 83 ILE A N 1
ATOM 608 C CA . ILE A 1 83 ? 12.151 4.050 21.768 1.00 95.88 83 ILE A CA 1
ATOM 609 C C . ILE A 1 83 ? 11.823 2.719 21.089 1.00 95.88 83 ILE A C 1
ATOM 611 O O . ILE A 1 83 ? 10.713 2.562 20.588 1.00 95.88 83 ILE A O 1
ATOM 615 N N . VAL A 1 84 ? 12.759 1.766 21.088 1.00 94.50 84 VAL A N 1
ATOM 616 C CA . VAL A 1 84 ? 12.539 0.429 20.516 1.00 94.50 84 VAL A CA 1
ATOM 617 C C . VAL A 1 84 ? 11.407 -0.291 21.248 1.00 94.50 84 VAL A C 1
ATOM 619 O O . VAL A 1 84 ? 10.481 -0.756 20.592 1.00 94.50 84 VAL A O 1
ATOM 622 N N . ASP A 1 85 ? 11.421 -0.294 22.582 1.00 94.25 85 ASP A N 1
ATOM 623 C CA . ASP A 1 85 ? 10.368 -0.900 23.406 1.00 94.25 85 ASP A CA 1
ATOM 624 C C . ASP A 1 85 ? 8.997 -0.260 23.129 1.00 94.25 85 ASP A C 1
ATOM 626 O O . ASP A 1 85 ? 7.976 -0.943 23.113 1.00 94.25 85 ASP A O 1
ATOM 630 N N . PHE A 1 86 ? 8.954 1.053 22.877 1.00 93.44 86 PHE A N 1
ATOM 631 C CA . PHE A 1 86 ? 7.714 1.745 22.527 1.00 93.44 86 PHE A CA 1
ATOM 632 C C . PHE A 1 86 ? 7.190 1.367 21.133 1.00 93.44 86 PHE A C 1
ATOM 634 O O . PHE A 1 86 ? 5.982 1.199 20.963 1.00 93.44 86 PHE A O 1
ATOM 641 N N . LEU A 1 87 ? 8.072 1.223 20.139 1.00 93.75 87 LEU A N 1
ATOM 642 C CA . LEU A 1 87 ? 7.688 0.772 18.797 1.00 93.75 87 LEU A CA 1
ATOM 643 C C . LEU A 1 87 ? 7.221 -0.692 18.812 1.00 93.75 87 LEU A C 1
ATOM 645 O O . LEU A 1 87 ? 6.201 -1.005 18.203 1.00 93.75 87 LEU A O 1
ATOM 649 N N . ASP A 1 88 ? 7.902 -1.561 19.562 1.00 93.06 88 ASP A N 1
ATOM 650 C CA . ASP A 1 88 ? 7.486 -2.953 19.768 1.00 93.06 88 ASP A CA 1
ATOM 651 C C . ASP A 1 88 ? 6.120 -3.029 20.465 1.00 93.06 88 ASP A C 1
ATOM 653 O O . ASP A 1 88 ? 5.189 -3.666 19.966 1.00 93.06 88 ASP A O 1
ATOM 657 N N . PHE A 1 89 ? 5.943 -2.267 21.551 1.00 92.75 89 PHE A N 1
ATOM 658 C CA . PHE A 1 89 ? 4.652 -2.133 22.217 1.00 92.75 89 PHE A CA 1
ATOM 659 C C . PHE A 1 89 ? 3.571 -1.656 21.243 1.00 92.75 89 PHE A C 1
ATOM 661 O O . PHE A 1 89 ? 2.488 -2.243 21.219 1.00 92.75 89 PHE A O 1
ATOM 668 N N . SER A 1 90 ? 3.837 -0.641 20.412 1.00 92.38 90 SER A N 1
ATOM 669 C CA . SER A 1 90 ? 2.895 -0.141 19.397 1.00 92.38 90 SER A CA 1
ATOM 670 C C . SER A 1 90 ? 2.412 -1.242 18.446 1.00 92.38 90 SER A C 1
ATOM 672 O O . SER A 1 90 ? 1.244 -1.235 18.063 1.00 92.38 90 SER A O 1
ATOM 674 N N . ALA A 1 91 ? 3.274 -2.202 18.107 1.00 91.56 91 ALA A N 1
ATOM 675 C CA . ALA A 1 91 ? 2.946 -3.333 17.244 1.00 91.56 91 ALA A CA 1
ATOM 676 C C . ALA A 1 91 ? 2.288 -4.519 17.986 1.00 91.56 91 ALA A C 1
ATOM 678 O O . ALA A 1 91 ? 1.986 -5.542 17.370 1.00 91.56 91 ALA A O 1
ATOM 679 N N . SER A 1 92 ? 2.041 -4.418 19.295 1.00 92.19 92 SER A N 1
ATOM 680 C CA . SER A 1 92 ? 1.411 -5.488 20.082 1.00 92.19 92 SER A CA 1
ATOM 681 C C . SER A 1 92 ? -0.072 -5.704 19.748 1.00 92.19 92 SER A C 1
ATOM 683 O O . SER A 1 92 ? -0.768 -4.825 19.233 1.00 92.19 92 SER A O 1
ATOM 685 N N . GLU A 1 93 ? -0.602 -6.883 20.096 1.00 88.38 93 GLU A N 1
ATOM 686 C CA . GLU A 1 93 ? -2.031 -7.186 19.932 1.00 88.38 93 GLU A CA 1
ATOM 687 C C . GLU A 1 93 ? -2.937 -6.229 20.718 1.00 88.38 93 GLU A C 1
ATOM 689 O O . GLU A 1 93 ? -3.989 -5.828 20.216 1.00 88.38 93 GLU A O 1
ATOM 694 N N . GLU A 1 94 ? -2.512 -5.826 21.918 1.00 88.94 94 GLU A N 1
ATOM 695 C CA . GLU A 1 94 ? -3.237 -4.868 22.754 1.00 88.94 94 GLU A CA 1
ATOM 696 C C . GLU A 1 94 ? -3.368 -3.513 22.051 1.00 88.94 94 GLU A C 1
ATOM 698 O O . GLU A 1 94 ? -4.464 -2.953 21.991 1.00 88.94 94 GLU A O 1
ATOM 703 N N . ASN A 1 95 ? -2.292 -3.019 21.429 1.00 90.12 95 ASN A N 1
ATOM 704 C CA . ASN A 1 95 ? -2.351 -1.756 20.696 1.00 90.12 95 ASN A CA 1
ATOM 705 C C . ASN A 1 95 ? -3.134 -1.847 19.387 1.00 90.12 95 ASN A C 1
ATOM 707 O O . ASN A 1 95 ? -3.745 -0.862 18.971 1.00 90.12 95 ASN A O 1
ATOM 711 N N . VAL A 1 96 ? -3.211 -3.023 18.761 1.00 86.12 96 VAL A N 1
ATOM 712 C CA . VAL A 1 96 ? -4.134 -3.236 17.638 1.00 86.12 96 VAL A CA 1
ATOM 713 C C . VAL A 1 96 ? -5.593 -3.206 18.094 1.00 86.12 96 VAL A C 1
ATOM 715 O O . VAL A 1 96 ? -6.440 -2.657 17.389 1.00 86.12 96 VAL A O 1
ATOM 718 N N . ALA A 1 97 ? -5.910 -3.753 19.268 1.00 89.38 97 ALA A N 1
ATOM 719 C CA . ALA A 1 97 ? -7.249 -3.624 19.837 1.00 89.38 97 ALA A CA 1
ATOM 720 C C . ALA A 1 97 ? -7.556 -2.160 20.189 1.00 89.38 97 ALA A C 1
ATOM 722 O O . ALA A 1 97 ? -8.596 -1.639 19.784 1.00 89.38 97 ALA A O 1
ATOM 723 N N . PHE A 1 98 ? -6.624 -1.463 20.844 1.00 92.62 98 PHE A N 1
ATOM 724 C CA . PHE A 1 98 ? -6.741 -0.037 21.152 1.00 92.62 98 PHE A CA 1
ATOM 725 C C . PHE A 1 98 ? -6.916 0.821 19.892 1.00 92.62 98 PHE A C 1
ATOM 727 O O . PHE A 1 98 ? -7.765 1.711 19.867 1.00 92.62 98 PHE A O 1
ATOM 734 N N . SER A 1 99 ? -6.182 0.543 18.812 1.00 90.94 99 SER A N 1
ATOM 735 C CA . SER A 1 99 ? -6.301 1.319 17.575 1.00 90.94 99 SER A CA 1
ATOM 736 C C . SER A 1 99 ? -7.672 1.190 16.921 1.00 90.94 99 SER A C 1
ATOM 738 O O . SER A 1 99 ? -8.091 2.129 16.252 1.00 90.94 99 SER A O 1
ATOM 740 N N . LYS A 1 100 ? -8.373 0.065 17.131 1.00 88.62 100 LYS A N 1
ATOM 741 C CA . LYS A 1 100 ? -9.701 -0.224 16.567 1.00 88.62 100 LYS A CA 1
ATOM 742 C C . LYS A 1 100 ? -10.856 0.156 17.496 1.00 88.62 100 LYS A C 1
ATOM 744 O O . LYS A 1 100 ? -11.903 0.589 17.018 1.00 88.62 100 LYS A O 1
ATOM 749 N N . ALA A 1 101 ? -10.685 -0.019 18.804 1.00 92.88 101 ALA A N 1
ATOM 750 C CA . ALA A 1 101 ? -11.739 0.147 19.808 1.00 92.88 101 ALA A CA 1
ATOM 751 C C . ALA A 1 101 ? -11.575 1.396 20.684 1.00 92.88 101 ALA A C 1
ATOM 753 O O . ALA A 1 101 ? -12.524 1.797 21.361 1.00 92.88 101 ALA A O 1
ATOM 754 N N . GLY A 1 102 ? -10.388 2.004 20.686 1.00 94.31 102 GLY A N 1
ATOM 755 C CA . GLY A 1 102 ? -9.976 3.000 21.667 1.00 94.31 102 GLY A CA 1
ATOM 756 C C . GLY A 1 102 ? -9.953 2.444 23.092 1.00 94.31 102 GLY A C 1
ATOM 757 O O . GLY A 1 102 ? -9.902 1.241 23.326 1.00 94.31 102 GLY A O 1
ATOM 758 N N . VAL A 1 103 ? -10.006 3.347 24.067 1.00 95.25 103 VAL A N 1
ATOM 759 C CA . VAL A 1 103 ? -10.213 3.006 25.484 1.00 95.25 103 VAL A CA 1
ATOM 760 C C . VAL A 1 103 ? -11.654 2.535 25.723 1.00 95.25 103 VAL A C 1
ATOM 762 O O . VAL A 1 103 ? -12.592 3.322 25.556 1.00 95.25 103 VAL A O 1
ATOM 765 N N . THR A 1 104 ? -11.829 1.287 26.164 1.00 94.56 104 THR A N 1
ATOM 766 C CA . THR A 1 104 ? -13.126 0.736 26.594 1.00 94.56 104 THR A CA 1
ATOM 767 C C . THR A 1 104 ? -13.733 1.575 27.722 1.00 94.56 104 THR A C 1
ATOM 769 O O . THR A 1 104 ? -13.048 1.991 28.652 1.00 94.56 104 THR A O 1
ATOM 772 N N . GLY A 1 105 ? -15.032 1.845 27.636 1.00 95.31 105 GLY A N 1
ATOM 773 C CA . GLY A 1 105 ? -15.772 2.763 28.502 1.00 95.31 105 GLY A CA 1
ATOM 774 C C . GLY A 1 105 ? -15.798 4.210 27.997 1.00 95.31 105 GLY A C 1
ATOM 775 O O . GLY A 1 105 ? -16.737 4.931 28.323 1.00 95.31 105 GLY A O 1
ATOM 776 N N . ILE A 1 106 ? -14.835 4.623 27.162 1.00 96.31 106 ILE A N 1
ATOM 777 C CA . ILE A 1 106 ? -14.782 5.972 26.564 1.00 96.31 106 ILE A CA 1
ATOM 778 C C . ILE A 1 106 ? -15.182 5.923 25.090 1.00 96.31 106 ILE A C 1
ATOM 780 O O . ILE A 1 106 ? -16.096 6.619 24.660 1.00 96.31 106 ILE A O 1
ATOM 784 N N . HIS A 1 107 ? -14.498 5.083 24.319 1.00 96.81 107 HIS A N 1
ATOM 785 C CA . HIS A 1 107 ? -14.617 5.031 22.863 1.00 96.81 107 HIS A CA 1
ATOM 786 C C . HIS A 1 107 ? -15.424 3.830 22.374 1.00 96.81 107 HIS A C 1
ATOM 788 O O . HIS A 1 107 ? -15.889 3.816 21.238 1.00 96.81 107 HIS A O 1
ATOM 794 N N . SER A 1 108 ? -15.581 2.812 23.212 1.00 96.25 108 SER A N 1
ATOM 795 C CA . SER A 1 108 ? -16.345 1.601 22.928 1.00 96.25 108 SER A CA 1
ATOM 796 C C . SER A 1 108 ? -16.878 1.013 24.225 1.00 96.25 108 SER A C 1
ATOM 798 O O . SER A 1 108 ? -16.327 1.237 25.302 1.00 96.25 108 SER A O 1
ATOM 800 N N . SER A 1 109 ? -17.974 0.273 24.144 1.00 95.88 109 SER A N 1
ATOM 801 C CA . SER A 1 109 ? -18.487 -0.532 25.252 1.00 95.88 109 SER A CA 1
ATOM 802 C C . SER A 1 109 ? -17.806 -1.896 25.329 1.00 95.88 109 SER A C 1
ATOM 804 O O . SER A 1 109 ? -17.720 -2.461 26.414 1.00 95.88 109 SER A O 1
ATOM 806 N N . ASP A 1 110 ? -17.359 -2.429 24.191 1.00 93.38 110 ASP A N 1
ATOM 807 C CA . ASP A 1 110 ? -16.768 -3.762 24.076 1.00 93.38 110 ASP A CA 1
ATOM 808 C C . ASP A 1 110 ? -15.970 -3.891 22.763 1.00 93.38 110 ASP A C 1
ATOM 810 O O . ASP A 1 110 ? -16.166 -3.104 21.830 1.00 93.38 110 ASP A O 1
ATOM 814 N N . PHE A 1 111 ? -15.116 -4.910 22.663 1.00 91.19 111 PHE A N 1
ATOM 815 C CA . PHE A 1 111 ? -14.382 -5.258 21.444 1.00 91.19 111 PHE A CA 1
ATOM 816 C C . PHE A 1 111 ? -14.378 -6.774 21.244 1.00 91.19 111 PHE A C 1
ATOM 818 O O . PHE A 1 111 ? -13.756 -7.516 22.005 1.00 91.19 111 PHE A O 1
ATOM 825 N N . LYS A 1 112 ? -15.085 -7.244 20.213 1.00 86.44 112 LYS A N 1
ATOM 826 C CA . LYS A 1 112 ? -15.281 -8.673 19.934 1.00 86.44 112 LYS A CA 1
ATOM 827 C C . LYS A 1 112 ? -15.082 -8.949 18.455 1.00 86.44 112 LYS A C 1
ATOM 829 O O . LYS A 1 112 ? -15.543 -8.189 17.613 1.00 86.44 112 LYS A O 1
ATOM 834 N N . GLU A 1 113 ? -14.366 -10.029 18.146 1.00 83.62 113 GLU A N 1
ATOM 835 C CA . GLU A 1 113 ? -14.145 -10.499 16.766 1.00 83.62 113 GLU A CA 1
ATOM 836 C C . GLU A 1 113 ? -13.531 -9.438 15.825 1.00 83.62 113 GLU A C 1
ATOM 838 O O . GLU A 1 113 ? -13.706 -9.468 14.608 1.00 83.62 113 GLU A O 1
ATOM 843 N N . GLY A 1 114 ? -12.769 -8.494 16.389 1.00 81.94 114 GLY A N 1
ATOM 844 C CA . GLY A 1 114 ? -12.148 -7.405 15.636 1.00 81.94 114 GLY A CA 1
ATOM 845 C C . GLY A 1 114 ? -13.054 -6.197 15.384 1.00 81.94 114 GLY A C 1
ATOM 846 O O . GLY A 1 114 ? -12.618 -5.273 14.698 1.00 81.94 114 GLY A O 1
ATOM 847 N N . ILE A 1 115 ? -14.271 -6.185 15.939 1.00 86.06 115 ILE A N 1
ATOM 848 C CA . ILE A 1 115 ? -15.267 -5.122 15.783 1.00 86.06 115 ILE A CA 1
ATOM 849 C C . ILE A 1 115 ? -15.538 -4.467 17.144 1.00 86.06 115 ILE A C 1
ATOM 851 O O . ILE A 1 115 ? -15.767 -5.135 18.155 1.00 86.06 115 ILE A O 1
ATOM 855 N N . ALA A 1 116 ? -15.509 -3.134 17.171 1.00 90.69 116 ALA A N 1
ATOM 856 C CA . ALA A 1 116 ? -15.844 -2.350 18.354 1.00 90.69 116 ALA A CA 1
ATOM 857 C C . ALA A 1 116 ? -17.363 -2.173 18.480 1.00 90.69 116 ALA A C 1
ATOM 859 O O . ALA A 1 116 ? -18.026 -1.738 17.537 1.00 90.69 116 ALA A O 1
ATOM 860 N N . VAL A 1 117 ? -17.909 -2.451 19.663 1.00 92.81 117 VAL A N 1
ATOM 861 C CA . VAL A 1 117 ? -19.300 -2.133 20.008 1.00 92.81 117 VAL A CA 1
ATOM 862 C C . VAL A 1 117 ? -19.331 -0.710 20.551 1.00 92.81 117 VAL A C 1
ATOM 864 O O . VAL A 1 117 ? -18.665 -0.420 21.543 1.00 92.81 117 VAL A O 1
ATOM 867 N N . GLN A 1 118 ? -20.073 0.188 19.902 1.00 93.25 118 GLN A N 1
ATOM 868 C CA . GLN A 1 118 ? -20.052 1.622 20.215 1.00 93.25 118 GLN A CA 1
ATOM 869 C C . GLN A 1 118 ? -21.463 2.226 20.211 1.00 93.25 118 GLN A C 1
ATOM 871 O O . GLN A 1 118 ? -22.250 1.945 19.303 1.00 93.25 118 GLN A O 1
ATOM 876 N N . THR A 1 119 ? -21.757 3.111 21.170 1.00 95.19 119 THR A N 1
ATOM 877 C CA . THR A 1 119 ? -22.891 4.052 21.075 1.00 95.19 119 THR A CA 1
ATOM 878 C C . THR A 1 119 ? -22.576 5.197 20.106 1.00 95.19 119 THR A C 1
ATOM 880 O O . THR A 1 119 ? -21.430 5.383 19.695 1.00 95.19 119 THR A O 1
ATOM 883 N N . GLU A 1 120 ? -23.574 6.008 19.751 1.00 94.56 120 GLU A N 1
ATOM 884 C CA . GLU A 1 120 ? -23.368 7.179 18.887 1.00 94.56 120 GLU A CA 1
ATOM 885 C C . GLU A 1 120 ? -22.432 8.223 19.516 1.00 94.56 120 GLU A C 1
ATOM 887 O O . GLU A 1 120 ? -21.602 8.819 18.829 1.00 94.56 120 GLU A O 1
ATOM 892 N N . GLU A 1 121 ? -22.510 8.424 20.831 1.00 96.62 121 GLU A N 1
ATOM 893 C CA . GLU A 1 121 ? -21.605 9.308 21.573 1.00 96.62 121 GLU A CA 1
ATOM 894 C C . GLU A 1 121 ? -20.170 8.773 21.549 1.00 96.62 121 GLU A C 1
ATOM 896 O O . GLU A 1 121 ? -19.233 9.527 21.293 1.00 96.62 121 GLU A O 1
ATOM 901 N N . GLN A 1 122 ? -20.000 7.466 21.751 1.00 96.31 122 GLN A N 1
ATOM 902 C CA . GLN A 1 122 ? -18.691 6.817 21.736 1.00 96.31 122 GLN A CA 1
ATOM 903 C C . GLN A 1 122 ? -18.047 6.835 20.345 1.00 96.31 122 GLN A C 1
ATOM 905 O O . GLN A 1 122 ? -16.842 7.060 20.234 1.00 96.31 122 GLN A O 1
ATOM 910 N N . LYS A 1 123 ? -18.838 6.668 19.275 1.00 92.56 123 LYS A N 1
ATOM 911 C CA . LYS A 1 123 ? -18.365 6.845 17.892 1.00 92.56 123 LYS A CA 1
ATOM 912 C C . LYS A 1 123 ? -17.833 8.261 17.673 1.00 92.56 123 LYS A C 1
ATOM 914 O O . LYS A 1 123 ? -16.713 8.417 17.198 1.00 92.56 123 LYS A O 1
ATOM 919 N N . LYS A 1 124 ? -18.586 9.285 18.095 1.00 94.19 124 LYS A N 1
ATOM 920 C CA . LYS A 1 124 ? -18.152 10.691 17.999 1.00 94.19 124 LYS A CA 1
ATOM 921 C C . LYS A 1 124 ? -16.875 10.955 18.792 1.00 94.19 124 LYS A C 1
ATOM 923 O O . LYS A 1 124 ? -15.996 11.652 18.293 1.00 94.19 124 LYS A O 1
ATOM 928 N N . GLN A 1 125 ? -16.763 10.397 19.998 1.00 96.56 125 GLN A N 1
ATOM 929 C CA . GLN A 1 125 ? -15.562 10.548 20.819 1.00 96.56 125 GLN A CA 1
ATOM 930 C C . GLN A 1 125 ? -14.352 9.862 20.171 1.00 96.56 125 GLN A C 1
ATOM 932 O O . GLN A 1 125 ? -13.279 10.450 20.093 1.00 96.56 125 GLN A O 1
ATOM 937 N N . TYR A 1 126 ? -14.531 8.650 19.639 1.00 94.06 126 TYR A N 1
ATOM 938 C CA . TYR A 1 126 ? -13.491 7.937 18.895 1.00 94.06 126 TYR A CA 1
ATOM 939 C C . TYR A 1 126 ? -13.004 8.738 17.680 1.00 94.06 126 TYR A C 1
ATOM 941 O O . TYR A 1 126 ? -11.798 8.850 17.459 1.00 94.06 126 TYR A O 1
ATOM 949 N N . ASP A 1 127 ? -13.924 9.326 16.915 1.00 91.25 127 ASP A N 1
ATOM 950 C CA . ASP A 1 127 ? -13.587 10.128 15.735 1.00 91.25 127 ASP A CA 1
ATOM 951 C C . ASP A 1 127 ? -12.867 11.440 16.095 1.00 91.25 127 ASP A C 1
ATOM 953 O O . ASP A 1 127 ? -12.049 11.936 15.309 1.00 91.25 127 ASP A O 1
ATOM 957 N N . LEU A 1 128 ? -13.152 11.991 17.281 1.00 94.44 128 LEU A N 1
ATOM 958 C CA . LEU A 1 128 ? -12.482 13.170 17.825 1.00 94.44 128 LEU A CA 1
ATOM 959 C C . LEU A 1 128 ? -11.045 12.851 18.260 1.00 94.44 128 LEU A C 1
ATOM 961 O O . LEU A 1 128 ? -10.114 13.522 17.812 1.00 94.44 128 LEU A O 1
ATOM 965 N N . ASP A 1 129 ? -10.873 11.823 19.092 1.00 95.00 129 ASP A N 1
ATOM 966 C CA . ASP A 1 129 ? -9.597 11.516 19.753 1.00 95.00 129 ASP A CA 1
ATOM 967 C C . ASP A 1 129 ? -8.639 10.710 18.866 1.00 95.00 129 ASP A C 1
ATOM 969 O O . ASP A 1 129 ? -7.424 10.749 19.056 1.00 95.00 129 ASP A O 1
ATOM 973 N N . LYS A 1 130 ? -9.179 9.998 17.870 1.00 92.88 130 LYS A N 1
ATOM 974 C CA . LYS A 1 130 ? -8.448 9.191 16.884 1.00 92.88 130 LYS A CA 1
ATOM 975 C C . LYS A 1 130 ? -7.384 8.266 17.503 1.00 92.88 130 LYS A C 1
ATOM 977 O O . LYS A 1 130 ? -6.210 8.382 17.142 1.00 92.88 130 LYS A O 1
ATOM 982 N N . PRO A 1 131 ? -7.769 7.290 18.351 1.00 92.38 131 PRO A N 1
ATOM 983 C CA . PRO A 1 131 ? -6.836 6.368 19.013 1.00 92.38 131 PRO A CA 1
ATOM 984 C C . PRO A 1 131 ? -5.782 5.735 18.088 1.00 92.38 131 PRO A C 1
ATOM 986 O O . PRO A 1 131 ? -4.610 5.649 18.443 1.00 92.38 131 PRO A O 1
ATOM 989 N N . SER A 1 132 ? -6.164 5.371 16.860 1.00 88.62 132 SER A N 1
ATOM 990 C CA . SER A 1 132 ? -5.244 4.818 15.851 1.00 88.62 132 SER A CA 1
ATOM 991 C C . SER A 1 132 ? -4.026 5.693 15.520 1.00 88.62 132 SER A C 1
ATOM 993 O O . SER A 1 132 ? -3.025 5.165 15.053 1.00 88.62 132 SER A O 1
ATOM 995 N N . GLN A 1 133 ? -4.066 7.009 15.763 1.00 89.00 133 GLN A N 1
ATOM 996 C CA . GLN A 1 133 ? -2.928 7.908 15.517 1.00 89.00 133 GLN A CA 1
ATOM 997 C C . GLN A 1 133 ? -1.789 7.739 16.531 1.00 89.00 133 GLN A C 1
ATOM 999 O O . GLN A 1 133 ? -0.692 8.238 16.293 1.00 89.00 133 GLN A O 1
ATOM 1004 N N . PHE A 1 134 ? -2.036 7.053 17.649 1.00 86.94 134 PHE A N 1
ATOM 1005 C CA . PHE A 1 134 ? -1.010 6.745 18.646 1.00 86.94 134 PHE A CA 1
ATOM 1006 C C . PHE A 1 134 ? -0.257 5.443 18.350 1.00 86.94 134 PHE A C 1
ATOM 1008 O O . PHE A 1 134 ? 0.733 5.156 19.018 1.00 86.94 134 PHE A O 1
ATOM 1015 N N . VAL A 1 135 ? -0.692 4.679 17.344 1.00 89.38 135 VAL A N 1
ATOM 1016 C CA . VAL A 1 135 ? 0.023 3.498 16.853 1.00 89.38 135 VAL A CA 1
ATOM 1017 C C . VAL A 1 135 ? 1.024 3.945 15.791 1.00 89.38 135 VAL A C 1
ATOM 1019 O O . VAL A 1 135 ? 0.643 4.366 14.699 1.00 89.38 135 VAL A O 1
ATOM 1022 N N . LEU A 1 136 ? 2.311 3.903 16.142 1.00 89.00 136 LEU A N 1
ATOM 1023 C CA . LEU A 1 136 ? 3.420 4.326 15.279 1.00 89.00 136 LEU A CA 1
ATOM 1024 C C . LEU A 1 136 ? 3.998 3.187 14.440 1.00 89.00 136 LEU A C 1
ATOM 1026 O O . LEU A 1 136 ? 4.542 3.437 13.366 1.00 89.00 136 LEU A O 1
ATOM 1030 N N . GLU A 1 137 ? 3.885 1.961 14.935 1.00 89.94 137 GLU A N 1
ATOM 1031 C CA . GLU A 1 137 ? 4.286 0.749 14.234 1.00 89.94 137 GLU A CA 1
ATOM 1032 C C . GLU A 1 137 ? 3.124 -0.236 14.214 1.00 89.94 137 GLU A C 1
ATOM 1034 O O . GLU A 1 137 ? 2.422 -0.399 15.216 1.00 89.94 137 GLU A O 1
ATOM 1039 N N . ASN A 1 138 ? 2.912 -0.870 13.063 1.00 86.56 138 ASN A N 1
ATOM 1040 C CA . ASN A 1 138 ? 1.836 -1.834 12.890 1.00 86.56 138 ASN A CA 1
ATOM 1041 C C . ASN A 1 138 ? 2.374 -3.245 13.090 1.00 86.56 138 ASN A C 1
ATOM 1043 O O . ASN A 1 138 ? 3.458 -3.585 12.620 1.00 86.56 138 ASN A O 1
ATOM 1047 N N . ARG A 1 139 ? 1.561 -4.118 13.687 1.00 87.12 139 ARG A N 1
ATOM 1048 C CA . ARG A 1 139 ? 1.820 -5.554 13.584 1.00 87.12 139 ARG A CA 1
ATOM 1049 C C . ARG A 1 139 ? 1.739 -6.003 12.124 1.00 87.12 139 ARG A C 1
ATOM 1051 O O . ARG A 1 139 ? 0.978 -5.440 11.332 1.00 87.12 139 ARG A O 1
ATOM 1058 N N . VAL A 1 140 ? 2.411 -7.104 11.808 1.00 86.00 140 VAL A N 1
ATOM 1059 C CA . VAL A 1 140 ? 2.171 -7.819 10.551 1.00 86.00 140 VAL A CA 1
ATOM 1060 C C . VAL A 1 140 ? 0.743 -8.370 10.562 1.00 86.00 140 VAL A C 1
ATOM 1062 O O . VAL A 1 140 ? 0.398 -9.213 11.388 1.00 86.00 140 VAL A O 1
ATOM 1065 N N . ASP A 1 141 ? -0.101 -7.879 9.655 1.00 86.50 141 ASP A N 1
ATOM 1066 C CA . ASP A 1 141 ? -1.493 -8.309 9.520 1.00 86.50 141 ASP A CA 1
ATOM 1067 C C . ASP A 1 141 ? -1.871 -8.390 8.029 1.00 86.50 141 ASP A C 1
ATOM 1069 O O . ASP A 1 141 ? -1.936 -7.349 7.364 1.00 86.50 141 ASP A O 1
ATOM 1073 N N . PRO A 1 142 ? -2.150 -9.589 7.476 1.00 87.69 142 PRO A N 1
ATOM 1074 C CA . PRO A 1 142 ? -2.567 -9.726 6.077 1.00 87.69 142 PRO A CA 1
ATOM 1075 C C . PRO A 1 142 ? -3.906 -9.027 5.792 1.00 87.69 142 PRO A C 1
ATOM 1077 O O . PRO A 1 142 ? -4.229 -8.755 4.637 1.00 87.69 142 PRO A O 1
ATOM 1080 N N . TYR A 1 143 ? -4.663 -8.689 6.839 1.00 90.75 143 TYR A N 1
ATOM 1081 C CA . TYR A 1 143 ? -5.942 -7.998 6.783 1.00 90.75 143 TYR A CA 1
ATOM 1082 C C . TYR A 1 143 ? -5.860 -6.547 7.268 1.00 90.75 143 TYR A C 1
ATOM 1084 O O . TYR A 1 143 ? -6.895 -5.964 7.581 1.00 90.75 143 TYR A O 1
ATOM 1092 N N . VAL A 1 144 ? -4.672 -5.925 7.301 1.00 86.25 144 VAL A N 1
ATOM 1093 C CA . VAL A 1 144 ? -4.490 -4.528 7.759 1.00 86.25 144 VAL A CA 1
ATOM 1094 C C . VAL A 1 144 ? -5.417 -3.529 7.049 1.00 86.25 144 VAL A C 1
ATOM 1096 O O . VAL A 1 144 ? -5.840 -2.533 7.629 1.00 86.25 144 VAL A O 1
ATOM 1099 N N . TYR A 1 145 ? -5.776 -3.818 5.798 1.00 88.81 145 TYR A N 1
ATOM 1100 C CA . TYR A 1 145 ? -6.665 -2.992 4.990 1.00 88.81 145 TYR A CA 1
ATOM 1101 C C . TYR A 1 145 ? -8.153 -3.370 5.081 1.00 88.81 145 TYR A C 1
ATOM 1103 O O . TYR A 1 145 ? -8.991 -2.679 4.504 1.00 88.81 145 TYR A O 1
ATOM 1111 N N . ALA A 1 146 ? -8.496 -4.434 5.807 1.00 92.31 146 ALA A N 1
ATOM 1112 C CA . ALA A 1 146 ? -9.870 -4.804 6.121 1.00 92.31 146 ALA A CA 1
ATOM 1113 C C . ALA A 1 146 ? -10.240 -4.253 7.510 1.00 92.31 146 ALA A C 1
ATOM 1115 O O . ALA A 1 146 ? -9.892 -4.825 8.546 1.00 92.31 146 ALA A O 1
ATOM 1116 N N . GLY A 1 147 ? -10.914 -3.104 7.523 1.00 87.94 147 GLY A N 1
ATOM 1117 C CA . GLY A 1 147 ? -11.177 -2.320 8.737 1.00 87.94 147 GLY A CA 1
ATOM 1118 C C . GLY A 1 147 ? -12.626 -1.871 8.912 1.00 87.94 147 GLY A C 1
ATOM 1119 O O . GLY A 1 147 ? -12.885 -1.006 9.745 1.00 87.94 147 GLY A O 1
ATOM 1120 N N . SER A 1 148 ? -13.552 -2.407 8.116 1.00 89.00 148 SER A N 1
ATOM 1121 C CA . SER A 1 148 ? -14.979 -2.096 8.230 1.00 89.00 148 SER A CA 1
ATOM 1122 C C . SER A 1 148 ? -15.557 -2.546 9.582 1.00 89.00 148 SER A C 1
ATOM 1124 O O . SER A 1 148 ? -15.135 -3.555 10.153 1.00 89.00 148 SER A O 1
ATOM 1126 N N . LYS A 1 149 ? -16.509 -1.763 10.102 1.00 84.88 149 LYS A N 1
ATOM 1127 C CA . LYS A 1 149 ? -17.276 -2.058 11.322 1.00 84.88 149 LYS A CA 1
ATOM 1128 C C . LYS A 1 149 ? -18.564 -2.833 11.013 1.00 84.88 149 LYS A C 1
ATOM 1130 O O . LYS A 1 149 ? -19.140 -3.430 11.918 1.00 84.88 149 LYS A O 1
ATOM 1135 N N . ASP A 1 150 ? -19.005 -2.828 9.760 1.00 88.81 150 ASP A N 1
ATOM 1136 C CA . ASP A 1 150 ? -20.061 -3.677 9.226 1.00 88.81 150 ASP A CA 1
ATOM 1137 C C . ASP A 1 150 ? -19.527 -5.107 8.979 1.00 88.81 150 ASP A C 1
ATOM 1139 O O . ASP A 1 150 ? -18.552 -5.288 8.241 1.00 88.81 150 ASP A O 1
ATOM 1143 N N . PRO A 1 151 ? -20.137 -6.145 9.582 1.00 90.38 151 PRO A N 1
ATOM 1144 C CA . PRO A 1 151 ? -19.647 -7.517 9.459 1.00 90.38 151 PRO A CA 1
ATOM 1145 C C . PRO A 1 151 ? -19.617 -8.067 8.026 1.00 90.38 151 PRO A C 1
ATOM 1147 O O . PRO A 1 151 ? -18.698 -8.815 7.681 1.00 90.38 151 PRO A O 1
ATOM 1150 N N . GLU A 1 152 ? -20.592 -7.713 7.184 1.00 92.44 152 GLU A N 1
ATOM 1151 C CA . GLU A 1 152 ? -20.682 -8.233 5.815 1.00 92.44 152 GLU A CA 1
ATOM 1152 C C . GLU A 1 152 ? -19.644 -7.565 4.911 1.00 92.44 152 GLU A C 1
ATOM 1154 O O . GLU A 1 152 ? -18.949 -8.245 4.148 1.00 92.44 152 GLU A O 1
ATOM 1159 N N . ILE A 1 153 ? -19.456 -6.251 5.057 1.00 94.06 153 ILE A N 1
ATOM 1160 C CA . ILE A 1 153 ? -18.393 -5.530 4.354 1.00 94.06 153 ILE A CA 1
ATOM 1161 C C . ILE A 1 153 ? -17.023 -6.040 4.811 1.00 94.06 153 ILE A C 1
ATOM 1163 O O . ILE A 1 153 ? -16.183 -6.356 3.967 1.00 94.06 153 ILE A O 1
ATOM 1167 N N . LEU A 1 154 ? -16.790 -6.192 6.119 1.00 92.88 154 LEU A N 1
ATOM 1168 C CA . LEU A 1 154 ? -15.524 -6.711 6.643 1.00 92.88 154 LEU A CA 1
ATOM 1169 C C . LEU A 1 154 ? -15.205 -8.107 6.088 1.00 92.88 154 LEU A C 1
ATOM 1171 O O . LEU A 1 154 ? -14.065 -8.387 5.707 1.00 92.88 154 LEU A O 1
ATOM 1175 N N . LYS A 1 155 ? -16.210 -8.984 6.009 1.00 94.38 155 LYS A N 1
ATOM 1176 C CA . LYS A 1 155 ? -16.079 -10.318 5.413 1.00 94.38 155 LYS A CA 1
ATOM 1177 C C . LYS A 1 155 ? -15.703 -10.243 3.933 1.00 94.38 155 LYS A C 1
ATOM 1179 O O . LYS A 1 155 ? -14.786 -10.949 3.512 1.00 94.38 155 LYS A O 1
ATOM 1184 N N . ALA A 1 156 ? -16.353 -9.377 3.157 1.00 94.75 156 ALA A N 1
ATOM 1185 C CA . ALA A 1 156 ? -16.040 -9.182 1.743 1.00 94.75 156 ALA A CA 1
ATOM 1186 C C . ALA A 1 156 ? -14.634 -8.581 1.525 1.00 94.75 156 ALA A C 1
ATOM 1188 O O . ALA A 1 156 ? -13.916 -9.003 0.613 1.00 94.75 156 ALA A O 1
ATOM 1189 N N . GLN A 1 157 ? -14.197 -7.664 2.399 1.00 95.69 157 GLN A N 1
ATOM 1190 C CA . GLN A 1 157 ? -12.834 -7.126 2.381 1.00 95.69 157 GLN A CA 1
ATOM 1191 C C . GLN A 1 157 ? -11.792 -8.234 2.613 1.00 95.69 157 GLN A C 1
ATOM 1193 O O . GLN A 1 157 ? -10.832 -8.359 1.853 1.00 95.69 157 GLN A O 1
ATOM 1198 N N . LYS A 1 158 ? -11.988 -9.078 3.634 1.00 95.69 158 LYS A N 1
ATOM 1199 C CA . LYS A 1 158 ? -11.078 -10.200 3.923 1.00 95.69 158 LYS A CA 1
ATOM 1200 C C . LYS A 1 158 ? -11.047 -11.224 2.789 1.00 95.69 158 LYS A C 1
ATOM 1202 O O . LYS A 1 158 ? -9.965 -11.603 2.358 1.00 95.69 158 LYS A O 1
ATOM 1207 N N . ALA A 1 159 ? -12.211 -11.590 2.249 1.00 95.69 159 ALA A N 1
ATOM 1208 C CA . ALA A 1 159 ? -12.305 -12.522 1.126 1.00 95.69 159 ALA A CA 1
ATOM 1209 C C . ALA A 1 159 ? -11.543 -12.018 -0.113 1.00 95.69 159 ALA A C 1
ATOM 1211 O O . ALA A 1 159 ? -10.827 -12.787 -0.750 1.00 95.69 159 ALA A O 1
ATOM 1212 N N . THR A 1 160 ? -11.632 -10.719 -0.414 1.00 94.56 160 THR A N 1
ATOM 1213 C CA . THR A 1 160 ? -10.835 -10.084 -1.477 1.00 94.56 160 THR A CA 1
ATOM 1214 C C . THR A 1 160 ? -9.335 -10.255 -1.228 1.00 94.56 160 THR A C 1
ATOM 1216 O O . THR A 1 160 ? -8.591 -10.650 -2.123 1.00 94.56 160 THR A O 1
ATOM 1219 N N . LEU A 1 161 ? -8.868 -9.956 -0.012 1.00 93.81 161 LEU A N 1
ATOM 1220 C CA . LEU A 1 161 ? -7.449 -10.072 0.337 1.00 93.81 161 LEU A CA 1
ATOM 1221 C C . LEU A 1 161 ? -6.959 -11.529 0.262 1.00 93.81 161 LEU A C 1
ATOM 1223 O O . LEU A 1 161 ? -5.841 -11.779 -0.194 1.00 93.81 161 LEU A O 1
ATOM 1227 N N . ASP A 1 162 ? -7.808 -12.500 0.609 1.00 94.75 162 ASP A N 1
ATOM 1228 C CA . ASP A 1 162 ? -7.515 -13.929 0.448 1.00 94.75 162 ASP A CA 1
ATOM 1229 C C . ASP A 1 162 ? -7.362 -14.338 -1.027 1.00 94.75 162 ASP A C 1
ATOM 1231 O O . ASP A 1 162 ? -6.568 -15.227 -1.340 1.00 94.75 162 ASP A O 1
ATOM 1235 N N . VAL A 1 163 ? -8.101 -13.712 -1.950 1.00 93.38 163 VAL A N 1
ATOM 1236 C CA . VAL A 1 163 ? -7.924 -13.935 -3.396 1.00 93.38 163 VAL A CA 1
ATOM 1237 C C . VAL A 1 163 ? -6.632 -13.282 -3.885 1.00 93.38 163 VAL A C 1
ATOM 1239 O O . VAL A 1 163 ? -5.825 -13.943 -4.542 1.00 93.38 163 VAL A O 1
ATOM 1242 N N . ILE A 1 164 ? -6.402 -12.016 -3.525 1.00 91.31 164 ILE A N 1
ATOM 1243 C CA . ILE A 1 164 ? -5.215 -11.253 -3.933 1.00 91.31 164 ILE A CA 1
ATOM 1244 C C . ILE A 1 164 ? -3.928 -11.941 -3.465 1.00 91.31 164 ILE A C 1
ATOM 1246 O O . ILE A 1 164 ? -2.990 -12.064 -4.250 1.00 91.31 164 ILE A O 1
ATOM 1250 N N . SER A 1 165 ? -3.886 -12.440 -2.225 1.00 90.44 165 SER A N 1
ATOM 1251 C CA . SER A 1 165 ? -2.697 -13.110 -1.674 1.00 90.44 165 SER A CA 1
ATOM 1252 C C . SER A 1 165 ? -2.276 -14.346 -2.477 1.00 90.44 165 SER A C 1
ATOM 1254 O O . SER A 1 165 ? -1.086 -14.596 -2.642 1.00 90.44 165 SER A O 1
ATOM 1256 N N . LYS A 1 166 ? -3.233 -15.080 -3.060 1.00 91.56 166 LYS A N 1
ATOM 1257 C CA . LYS A 1 166 ? -2.965 -16.247 -3.922 1.00 91.56 166 LYS A CA 1
ATOM 1258 C C . LYS A 1 166 ? -2.500 -15.869 -5.328 1.00 91.56 166 LYS A C 1
ATOM 1260 O O . LYS A 1 166 ? -1.940 -16.710 -6.025 1.00 91.56 166 LYS A O 1
ATOM 1265 N N . ALA A 1 167 ? -2.762 -14.636 -5.757 1.00 92.12 167 ALA A N 1
ATOM 1266 C CA . ALA A 1 167 ? -2.301 -14.075 -7.026 1.00 92.12 167 ALA A CA 1
ATOM 1267 C C . ALA A 1 167 ? -1.039 -13.205 -6.863 1.00 92.12 167 ALA A C 1
ATOM 1269 O O . ALA A 1 167 ? -0.600 -12.572 -7.827 1.00 92.12 167 ALA A O 1
ATOM 1270 N N . GLY A 1 168 ? -0.484 -13.152 -5.650 1.00 89.25 168 GLY A N 1
ATOM 1271 C CA . GLY A 1 168 ? 0.687 -12.364 -5.312 1.00 89.25 168 GLY A CA 1
ATOM 1272 C C . GLY A 1 168 ? 1.924 -12.802 -6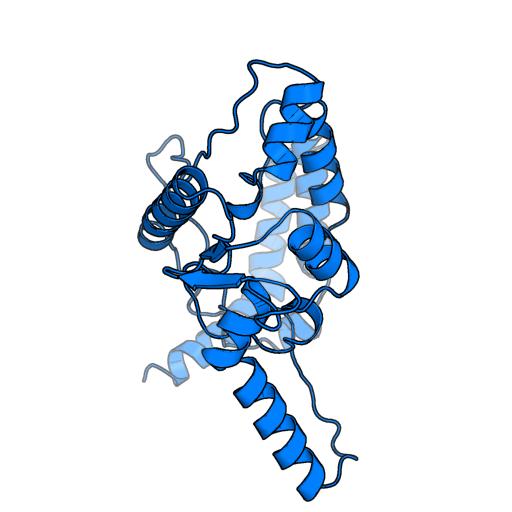.093 1.00 89.25 168 GLY A C 1
ATOM 1273 O O . GLY A 1 168 ? 2.278 -13.977 -6.104 1.00 89.25 168 GLY A O 1
ATOM 1274 N N . ILE A 1 169 ? 2.598 -11.843 -6.723 1.00 90.44 169 ILE A N 1
ATOM 1275 C CA . ILE A 1 169 ? 3.920 -12.022 -7.320 1.00 90.44 169 ILE A CA 1
ATOM 1276 C C . ILE A 1 169 ? 4.928 -11.268 -6.456 1.00 90.44 169 ILE A C 1
ATOM 1278 O O . ILE A 1 169 ? 4.890 -10.037 -6.368 1.00 90.44 169 ILE A O 1
ATOM 1282 N N . GLU A 1 170 ? 5.810 -12.018 -5.803 1.00 89.25 170 GLU A N 1
ATOM 1283 C CA . GLU A 1 170 ? 6.887 -11.474 -4.980 1.00 89.25 170 GLU A CA 1
ATOM 1284 C C . GLU A 1 170 ? 8.013 -10.904 -5.846 1.00 89.25 170 GLU A C 1
ATOM 1286 O O . GLU A 1 170 ? 8.354 -11.443 -6.901 1.00 89.25 170 GLU A O 1
ATOM 1291 N N . ASN A 1 171 ? 8.616 -9.808 -5.382 1.00 90.69 171 ASN A N 1
ATOM 1292 C CA . ASN A 1 171 ? 9.847 -9.285 -5.959 1.00 90.69 171 ASN A CA 1
ATOM 1293 C C . ASN A 1 171 ? 11.043 -9.796 -5.136 1.00 90.69 171 ASN A C 1
ATOM 1295 O O . ASN A 1 171 ? 11.284 -9.257 -4.052 1.00 90.69 171 ASN A O 1
ATOM 1299 N N . PRO A 1 172 ? 11.832 -10.765 -5.641 1.00 91.62 172 PRO A N 1
ATOM 1300 C CA . PRO A 1 172 ? 12.952 -11.332 -4.890 1.00 91.62 172 PRO A CA 1
ATOM 1301 C C . PRO A 1 172 ? 14.099 -10.336 -4.683 1.00 91.62 172 PRO A C 1
ATOM 1303 O O . PRO A 1 172 ? 15.003 -10.609 -3.906 1.00 91.62 172 PRO A O 1
ATOM 1306 N N . PHE A 1 173 ? 14.082 -9.183 -5.361 1.00 92.88 173 PHE A N 1
ATOM 1307 C CA . PHE A 1 173 ? 15.138 -8.178 -5.260 1.00 92.88 173 PHE A CA 1
ATOM 1308 C C . PHE A 1 173 ? 14.834 -7.044 -4.279 1.00 92.88 173 PHE A C 1
ATOM 1310 O O . PHE A 1 173 ? 15.615 -6.099 -4.183 1.00 92.88 173 PHE A O 1
ATOM 1317 N N . LEU A 1 174 ? 13.699 -7.100 -3.578 1.00 89.06 174 LEU A N 1
ATOM 1318 C CA . LEU A 1 174 ? 13.206 -5.981 -2.776 1.00 89.06 174 LEU A CA 1
ATOM 1319 C C . LEU A 1 174 ? 14.115 -5.619 -1.589 1.00 89.06 174 LEU A C 1
ATOM 1321 O O . LEU A 1 174 ? 14.179 -4.453 -1.210 1.00 89.06 174 LEU A O 1
ATOM 1325 N N . SER A 1 175 ? 14.819 -6.601 -1.022 1.00 88.56 175 SER A N 1
ATOM 1326 C CA . SER A 1 175 ? 15.744 -6.423 0.105 1.00 88.56 175 SER A CA 1
ATOM 1327 C C . SER A 1 175 ? 17.133 -5.918 -0.305 1.00 88.56 175 SER A C 1
ATOM 1329 O O . SER A 1 175 ? 17.909 -5.502 0.558 1.00 88.56 175 SER A O 1
ATOM 1331 N N . TYR A 1 176 ? 17.466 -5.932 -1.599 1.00 94.00 176 TYR A N 1
ATOM 1332 C CA . TYR A 1 176 ? 18.792 -5.549 -2.080 1.00 94.00 176 TYR A CA 1
ATOM 1333 C C . TYR A 1 176 ? 18.859 -4.086 -2.490 1.00 94.00 176 TYR A C 1
ATOM 1335 O O . TYR A 1 176 ? 17.885 -3.468 -2.915 1.00 94.00 176 TYR A O 1
ATOM 1343 N N . ASN A 1 177 ? 20.067 -3.532 -2.412 1.00 93.88 177 ASN A N 1
ATOM 1344 C CA . ASN A 1 177 ? 20.311 -2.123 -2.688 1.00 93.88 177 ASN A CA 1
ATOM 1345 C C . ASN A 1 177 ? 21.256 -1.950 -3.875 1.00 93.88 177 ASN A C 1
ATOM 1347 O O . ASN A 1 177 ? 22.320 -2.558 -3.916 1.00 93.88 177 ASN A O 1
ATOM 1351 N N . SER A 1 178 ? 20.935 -1.056 -4.811 1.00 96.25 178 SER A N 1
ATOM 1352 C CA . SER A 1 178 ? 21.865 -0.669 -5.879 1.00 96.25 178 SER A CA 1
ATOM 1353 C C . SER A 1 178 ? 22.426 0.725 -5.615 1.00 96.25 178 SER A C 1
ATOM 1355 O O . SER A 1 178 ? 21.709 1.726 -5.668 1.0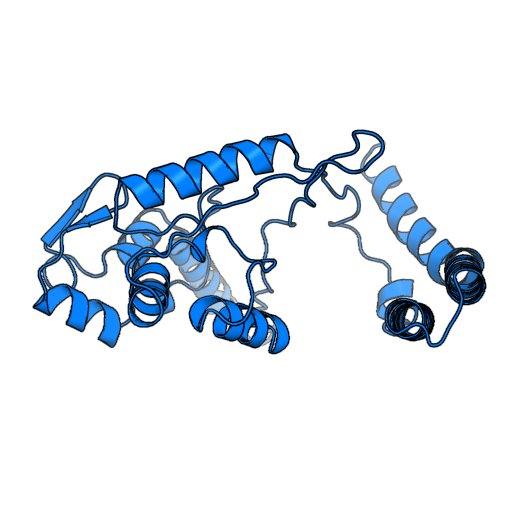0 96.25 178 SER A O 1
ATOM 1357 N N . ALA A 1 179 ? 23.740 0.813 -5.394 1.00 96.38 179 ALA A N 1
ATOM 1358 C CA . ALA A 1 179 ? 24.431 2.100 -5.308 1.00 96.38 179 ALA A CA 1
ATOM 1359 C C . ALA A 1 179 ? 24.310 2.889 -6.623 1.00 96.38 179 ALA A C 1
ATOM 1361 O O . ALA A 1 179 ? 24.270 4.123 -6.611 1.00 96.38 179 ALA A O 1
ATOM 1362 N N . THR A 1 180 ? 24.231 2.178 -7.752 1.00 96.94 180 THR A N 1
ATOM 1363 C CA . THR A 1 180 ? 23.989 2.766 -9.069 1.00 96.94 180 THR A CA 1
ATOM 1364 C C . THR A 1 180 ? 22.617 3.422 -9.134 1.00 96.94 180 THR A C 1
ATOM 1366 O O . THR A 1 180 ? 22.534 4.584 -9.529 1.00 96.94 180 THR A O 1
ATOM 1369 N N . ALA A 1 181 ? 21.560 2.737 -8.690 1.00 95.38 181 ALA A N 1
ATOM 1370 C CA . ALA A 1 181 ? 20.213 3.301 -8.636 1.00 95.38 181 ALA A CA 1
ATOM 1371 C C . ALA A 1 181 ? 20.167 4.550 -7.743 1.00 95.38 181 ALA A C 1
ATOM 1373 O O . ALA A 1 181 ? 19.696 5.598 -8.183 1.00 95.38 181 ALA A O 1
ATOM 1374 N N . SER A 1 182 ? 20.751 4.486 -6.541 1.00 95.31 182 SER A N 1
ATOM 1375 C CA . SER A 1 182 ? 20.776 5.614 -5.596 1.00 95.31 182 SER A CA 1
ATOM 1376 C C . SER A 1 182 ? 21.495 6.853 -6.139 1.00 95.31 182 SER A C 1
ATOM 1378 O O . SER A 1 182 ? 21.107 7.976 -5.828 1.00 95.31 182 SER A O 1
ATOM 1380 N N . LYS A 1 183 ? 22.532 6.674 -6.970 1.00 97.06 183 LYS A N 1
ATOM 1381 C CA . LYS A 1 183 ? 23.249 7.781 -7.632 1.00 97.06 183 LYS A CA 1
ATOM 1382 C C . LYS A 1 183 ? 22.554 8.284 -8.900 1.00 97.06 183 LYS A C 1
ATOM 1384 O O . LYS A 1 183 ? 22.900 9.358 -9.382 1.00 97.06 183 LYS A O 1
ATOM 1389 N N . ASN A 1 184 ? 21.595 7.529 -9.438 1.00 96.06 184 ASN A N 1
ATOM 1390 C CA . ASN A 1 184 ? 20.883 7.839 -10.679 1.00 96.06 184 ASN A CA 1
ATOM 1391 C C . ASN A 1 184 ? 19.352 7.796 -10.479 1.00 96.06 184 ASN A C 1
ATOM 1393 O O . ASN A 1 184 ? 18.661 7.052 -11.190 1.00 96.06 184 ASN A O 1
ATOM 1397 N N . PRO A 1 185 ? 18.795 8.597 -9.546 1.00 94.06 185 PRO A N 1
ATOM 1398 C CA . PRO A 1 185 ? 17.369 8.551 -9.205 1.00 94.06 185 PRO A CA 1
ATOM 1399 C C . PRO A 1 185 ? 16.455 8.914 -10.388 1.00 94.06 185 PRO A C 1
ATOM 1401 O O . PRO A 1 185 ? 15.329 8.435 -10.474 1.00 94.06 185 PRO A O 1
ATOM 1404 N N . ASP A 1 186 ? 16.958 9.703 -11.341 1.00 95.25 186 ASP A N 1
ATOM 1405 C CA . ASP A 1 186 ? 16.223 10.131 -12.536 1.00 95.25 186 ASP A CA 1
ATOM 1406 C C . ASP A 1 186 ? 16.395 9.195 -13.747 1.00 95.25 186 ASP A C 1
ATOM 1408 O O . ASP A 1 186 ? 15.941 9.527 -14.846 1.00 95.25 186 ASP A O 1
ATOM 1412 N N . SER A 1 187 ? 17.039 8.031 -13.588 1.00 94.19 187 SER A N 1
ATOM 1413 C CA . SER A 1 187 ? 17.361 7.137 -14.717 1.00 94.19 187 SER A CA 1
ATOM 1414 C C . SER A 1 187 ? 16.136 6.716 -15.544 1.00 94.19 187 SER A C 1
ATOM 1416 O O . SER A 1 187 ? 16.249 6.553 -16.755 1.00 94.19 187 SER A O 1
ATOM 1418 N N . TYR A 1 188 ? 14.950 6.642 -14.934 1.00 92.00 188 TYR A N 1
ATOM 1419 C CA . TYR A 1 188 ? 13.695 6.274 -15.603 1.00 92.00 188 TYR A CA 1
ATOM 1420 C C . TYR A 1 188 ? 12.917 7.457 -16.200 1.00 92.00 188 TYR A C 1
ATOM 1422 O O . TYR A 1 188 ? 11.923 7.258 -16.896 1.00 92.00 188 TYR A O 1
ATOM 1430 N N . LYS A 1 189 ? 13.324 8.707 -15.944 1.00 95.00 189 LYS A N 1
ATOM 1431 C CA . LYS A 1 189 ? 12.514 9.897 -16.261 1.00 95.00 189 LYS A CA 1
ATOM 1432 C C . LYS A 1 189 ? 12.197 10.033 -17.751 1.00 95.00 189 LYS A C 1
ATOM 1434 O O . LYS A 1 189 ? 11.094 10.451 -18.102 1.00 95.00 189 LYS A O 1
ATOM 1439 N N . LYS A 1 190 ? 13.144 9.673 -18.625 1.00 95.12 190 LYS A N 1
ATOM 1440 C CA . LYS A 1 190 ? 12.933 9.685 -20.082 1.00 95.12 190 LYS A CA 1
ATOM 1441 C C . LYS A 1 190 ? 11.874 8.671 -20.501 1.00 95.12 190 LYS A C 1
ATOM 1443 O O . LYS A 1 190 ? 10.932 9.048 -21.192 1.00 95.12 190 LYS A O 1
ATOM 1448 N N . MET A 1 191 ? 11.982 7.443 -19.991 1.00 95.50 191 MET A N 1
ATOM 1449 C CA . MET A 1 191 ? 10.999 6.380 -20.197 1.00 95.50 191 MET A CA 1
ATOM 1450 C C . MET A 1 191 ? 9.602 6.832 -19.742 1.00 95.50 191 MET A C 1
ATOM 1452 O O . MET A 1 191 ? 8.645 6.738 -20.504 1.00 95.50 191 MET A O 1
ATOM 1456 N N . SER A 1 192 ? 9.476 7.434 -18.553 1.00 95.31 192 SER A N 1
ATOM 1457 C CA . SER A 1 192 ? 8.194 7.974 -18.067 1.00 95.31 192 SER A CA 1
ATOM 1458 C C . SER A 1 192 ? 7.609 9.061 -18.975 1.00 95.31 192 SER A C 1
ATOM 1460 O O . SER A 1 192 ? 6.395 9.105 -19.187 1.00 95.31 192 SER A O 1
ATOM 1462 N N . ALA A 1 193 ? 8.453 9.932 -19.534 1.00 96.88 193 ALA A N 1
ATOM 1463 C CA . ALA A 1 193 ? 8.009 10.993 -20.432 1.00 96.88 193 ALA A CA 1
ATOM 1464 C C . ALA A 1 193 ? 7.467 10.440 -21.761 1.00 96.88 193 ALA A C 1
ATOM 1466 O O . ALA A 1 193 ? 6.404 10.875 -22.205 1.00 96.88 193 ALA A O 1
ATOM 1467 N N . VAL A 1 194 ? 8.154 9.470 -22.377 1.00 97.94 194 VAL A N 1
ATOM 1468 C CA . VAL A 1 194 ? 7.679 8.852 -23.629 1.00 97.94 194 VAL A CA 1
ATOM 1469 C C . VAL A 1 194 ? 6.447 7.976 -23.405 1.00 97.94 194 VAL A C 1
ATOM 1471 O O . VAL A 1 194 ? 5.515 8.054 -24.200 1.00 97.94 194 VAL A O 1
ATOM 1474 N N . MET A 1 195 ? 6.363 7.245 -22.285 1.00 97.38 195 MET A N 1
ATOM 1475 C CA . MET A 1 195 ? 5.155 6.492 -21.916 1.00 97.38 195 MET A CA 1
ATOM 1476 C C . MET A 1 195 ? 3.945 7.414 -21.739 1.00 97.38 195 MET A C 1
ATOM 1478 O O . MET A 1 195 ? 2.855 7.098 -22.206 1.00 97.38 195 MET A O 1
ATOM 1482 N N . THR A 1 196 ? 4.136 8.584 -21.118 1.00 97.00 196 THR A N 1
ATOM 1483 C CA . THR A 1 196 ? 3.061 9.577 -20.967 1.00 97.00 196 THR A CA 1
ATOM 1484 C C . THR A 1 196 ? 2.568 10.064 -22.328 1.00 97.00 196 THR A C 1
ATOM 1486 O O . THR A 1 196 ? 1.366 10.063 -22.574 1.00 97.00 196 THR A O 1
ATOM 1489 N N . LYS A 1 197 ? 3.483 10.425 -23.236 1.00 97.81 197 LYS A N 1
ATOM 1490 C CA . LYS A 1 197 ? 3.119 10.849 -24.596 1.00 97.81 197 LYS A CA 1
ATOM 1491 C C . LYS A 1 197 ? 2.386 9.757 -25.364 1.00 97.81 197 LYS A C 1
ATOM 1493 O O . LYS A 1 197 ? 1.381 10.044 -26.000 1.00 97.81 197 LYS A O 1
ATOM 1498 N N . TYR A 1 198 ? 2.855 8.515 -25.271 1.00 98.19 198 TYR A N 1
ATOM 1499 C CA . TYR A 1 198 ? 2.199 7.374 -25.903 1.00 98.19 198 TYR A CA 1
ATOM 1500 C C . TYR A 1 198 ? 0.752 7.208 -25.415 1.00 98.19 198 TYR A C 1
ATOM 1502 O O . TYR A 1 198 ? -0.162 7.125 -26.232 1.00 98.19 198 TYR A O 1
ATOM 1510 N N . VAL A 1 199 ? 0.518 7.262 -24.098 1.00 97.19 199 VAL A N 1
ATOM 1511 C CA . VAL A 1 199 ? -0.834 7.173 -23.511 1.00 97.19 199 VAL A CA 1
ATOM 1512 C C . VAL A 1 199 ? -1.736 8.335 -23.946 1.00 97.19 199 VAL A C 1
ATOM 1514 O O . VAL A 1 199 ? -2.936 8.143 -24.126 1.00 97.19 199 VAL A O 1
ATOM 1517 N N . LEU A 1 200 ? -1.173 9.529 -24.144 1.00 97.31 200 LEU A N 1
ATOM 1518 C CA . LEU A 1 200 ? -1.906 10.700 -24.638 1.00 97.31 200 LEU A CA 1
ATOM 1519 C C . LEU A 1 200 ? -2.140 10.682 -26.161 1.00 97.31 200 LEU A C 1
ATOM 1521 O O . LEU A 1 200 ? -2.804 11.576 -26.679 1.00 97.31 200 LEU A O 1
ATOM 1525 N N . GLY A 1 201 ? -1.613 9.688 -26.885 1.00 97.75 201 GLY A N 1
ATOM 1526 C CA . GLY A 1 201 ? -1.667 9.640 -28.350 1.00 97.75 201 GLY A CA 1
ATOM 1527 C C . GLY A 1 201 ? -0.724 10.637 -29.038 1.00 97.75 201 GLY A C 1
ATOM 1528 O O . GLY A 1 201 ? -0.858 10.897 -30.229 1.00 97.75 201 GLY A O 1
ATOM 1529 N N . GLU A 1 202 ? 0.234 11.194 -28.297 1.00 98.00 202 GLU A N 1
ATOM 1530 C CA . GLU A 1 202 ? 1.228 12.174 -28.758 1.00 98.00 202 GLU A CA 1
ATOM 1531 C C . GLU A 1 202 ? 2.571 11.524 -29.148 1.00 98.00 202 GLU A C 1
ATOM 1533 O O . GLU A 1 202 ? 3.558 12.218 -29.402 1.00 98.00 202 GLU A O 1
ATOM 1538 N N . GLY A 1 203 ? 2.643 10.191 -29.154 1.00 96.50 203 GLY A N 1
ATOM 1539 C CA . GLY A 1 203 ? 3.847 9.422 -29.460 1.00 96.50 203 GLY A CA 1
ATOM 1540 C C . GLY A 1 203 ? 3.528 7.992 -29.883 1.00 96.50 203 GLY A C 1
ATOM 1541 O O . GLY A 1 203 ? 2.371 7.570 -29.882 1.00 96.50 203 GLY A O 1
ATOM 1542 N N . THR A 1 204 ? 4.563 7.242 -30.245 1.00 98.19 204 THR A N 1
ATOM 1543 C CA . THR A 1 204 ? 4.444 5.862 -30.732 1.00 98.19 204 THR A CA 1
ATOM 1544 C C . THR A 1 204 ? 4.979 4.853 -29.720 1.00 98.19 204 THR A C 1
ATOM 1546 O O . THR A 1 204 ? 5.709 5.204 -28.793 1.00 98.19 204 THR A O 1
ATOM 1549 N N . TRP A 1 205 ? 4.627 3.576 -29.900 1.00 97.75 205 TRP A N 1
ATOM 1550 C CA . TRP A 1 205 ? 5.229 2.502 -29.108 1.00 97.75 205 TRP A CA 1
ATOM 1551 C C . TRP A 1 205 ? 6.741 2.394 -29.351 1.00 97.75 205 TRP A C 1
ATOM 1553 O O . TRP A 1 205 ? 7.492 2.142 -28.414 1.00 97.75 205 TRP A O 1
ATOM 1563 N N . ASP A 1 206 ? 7.205 2.663 -30.572 1.00 98.38 206 ASP A N 1
ATOM 1564 C CA . ASP A 1 206 ? 8.631 2.625 -30.912 1.00 98.38 206 ASP A CA 1
ATOM 1565 C C . ASP A 1 206 ? 9.442 3.653 -30.105 1.00 98.38 206 ASP A C 1
ATOM 1567 O O . ASP A 1 206 ? 10.561 3.364 -29.675 1.00 98.38 206 ASP A O 1
ATOM 1571 N N . ASP A 1 207 ? 8.863 4.827 -29.818 1.00 97.56 207 ASP A N 1
ATOM 1572 C CA . ASP A 1 207 ? 9.481 5.831 -28.940 1.00 97.56 207 ASP A CA 1
ATOM 1573 C C . ASP A 1 207 ? 9.660 5.302 -27.509 1.00 97.56 207 ASP A C 1
ATOM 1575 O O . ASP A 1 207 ? 10.681 5.556 -26.867 1.00 97.56 207 ASP A O 1
ATOM 1579 N N . VAL A 1 208 ? 8.673 4.547 -27.013 1.00 97.94 208 VAL A N 1
ATOM 1580 C CA . VAL A 1 208 ? 8.719 3.903 -25.693 1.00 97.94 208 VAL A CA 1
ATOM 1581 C C . VAL A 1 208 ? 9.772 2.802 -25.677 1.00 97.94 208 VAL A C 1
ATOM 1583 O O . VAL A 1 208 ? 10.639 2.800 -24.800 1.00 97.94 208 VAL A O 1
ATOM 1586 N N . GLN A 1 209 ? 9.735 1.903 -26.663 1.00 98.25 209 GLN A N 1
ATOM 1587 C CA . GLN A 1 209 ? 10.658 0.775 -26.765 1.00 98.25 209 GLN A CA 1
ATOM 1588 C C . GLN A 1 209 ? 12.113 1.245 -26.827 1.00 98.25 209 GLN A C 1
ATOM 1590 O O . GLN A 1 209 ? 12.972 0.698 -26.139 1.00 98.25 209 GLN A O 1
ATOM 1595 N N . LYS A 1 210 ? 12.388 2.321 -27.567 1.00 98.12 210 LYS A N 1
ATOM 1596 C CA . LYS A 1 210 ? 13.727 2.907 -27.654 1.00 98.12 210 LYS A CA 1
ATOM 1597 C C . LYS A 1 210 ? 14.276 3.356 -26.296 1.00 98.12 210 LYS A C 1
ATOM 1599 O O . LYS A 1 210 ? 15.455 3.141 -26.018 1.00 98.12 210 LYS A O 1
ATOM 1604 N N . GLU A 1 211 ? 13.458 3.995 -25.458 1.00 97.75 211 GLU A N 1
ATOM 1605 C CA . GLU A 1 211 ? 13.899 4.426 -24.124 1.00 97.75 211 GLU A CA 1
ATOM 1606 C C . GLU A 1 211 ? 14.019 3.246 -23.147 1.00 97.75 211 GLU A C 1
ATOM 1608 O O . GLU A 1 211 ? 14.918 3.259 -22.304 1.00 97.75 211 GLU A O 1
ATOM 1613 N N . ILE A 1 212 ? 13.184 2.206 -23.289 1.00 97.31 212 ILE A N 1
ATOM 1614 C CA . ILE A 1 212 ? 13.353 0.936 -22.563 1.00 97.31 212 ILE A CA 1
ATOM 1615 C C . ILE A 1 212 ? 14.714 0.322 -22.906 1.00 97.31 212 ILE A C 1
ATOM 1617 O O . ILE A 1 212 ? 15.498 0.031 -22.005 1.00 97.31 212 ILE A O 1
ATOM 1621 N N . ASP A 1 213 ? 15.032 0.177 -24.192 1.00 97.62 213 ASP A N 1
ATOM 1622 C CA . ASP A 1 213 ? 16.283 -0.436 -24.643 1.00 97.62 213 ASP A CA 1
ATOM 1623 C C . ASP A 1 213 ? 17.503 0.381 -24.203 1.00 97.62 213 ASP A C 1
ATOM 1625 O O . ASP A 1 213 ? 18.513 -0.178 -23.767 1.00 97.62 213 ASP A O 1
ATOM 1629 N N . ALA A 1 214 ? 17.418 1.713 -24.281 1.00 96.75 214 ALA A N 1
ATOM 1630 C CA . ALA A 1 214 ? 18.478 2.601 -23.819 1.00 96.75 214 ALA A CA 1
ATOM 1631 C C . ALA A 1 214 ? 18.718 2.470 -22.307 1.00 96.75 214 ALA A C 1
ATOM 1633 O O . ALA A 1 214 ? 19.871 2.448 -21.868 1.00 96.75 214 ALA A O 1
ATOM 1634 N N . TRP A 1 215 ? 17.652 2.364 -21.507 1.00 97.25 215 TRP A N 1
ATOM 1635 C CA . TRP A 1 215 ? 17.773 2.162 -20.066 1.00 97.25 215 TRP A CA 1
ATOM 1636 C C . TRP A 1 215 ? 18.335 0.775 -19.741 1.00 97.25 215 TRP A C 1
ATOM 1638 O O . TRP A 1 215 ? 19.325 0.684 -19.012 1.00 97.25 215 TRP A O 1
ATOM 1648 N N . THR A 1 216 ? 17.772 -0.281 -20.336 1.00 96.56 216 THR A N 1
ATOM 1649 C CA . THR A 1 216 ? 18.178 -1.676 -20.122 1.00 96.56 216 THR A CA 1
ATOM 1650 C C . THR A 1 216 ? 19.643 -1.904 -20.479 1.00 96.56 216 THR A C 1
ATOM 1652 O O . THR A 1 216 ? 20.352 -2.542 -19.710 1.00 96.56 216 THR A O 1
ATOM 1655 N N . ASN A 1 217 ? 20.130 -1.340 -21.588 1.00 96.62 217 ASN A N 1
ATOM 1656 C CA . ASN A 1 217 ? 21.533 -1.474 -22.003 1.00 96.62 217 ASN A CA 1
ATOM 1657 C C . ASN A 1 217 ? 22.488 -0.499 -21.289 1.00 96.62 217 ASN A C 1
ATOM 1659 O O . ASN A 1 217 ? 23.705 -0.638 -21.396 1.00 96.62 217 ASN A O 1
ATOM 1663 N N . GLY A 1 218 ? 21.951 0.511 -20.602 1.00 95.94 218 GLY A N 1
ATOM 1664 C CA . GLY A 1 218 ? 22.712 1.540 -19.903 1.00 95.94 218 GLY A CA 1
ATOM 1665 C C . GLY A 1 218 ? 22.693 1.339 -18.391 1.00 95.94 218 GLY A C 1
ATOM 1666 O O . GLY A 1 218 ? 23.160 0.332 -17.862 1.00 95.94 218 GLY A O 1
ATOM 1667 N N . THR A 1 219 ? 22.159 2.330 -17.673 1.00 96.31 219 THR A N 1
ATOM 1668 C CA . THR A 1 219 ? 22.085 2.324 -16.203 1.00 96.31 219 THR A CA 1
ATOM 1669 C C . THR A 1 219 ? 21.345 1.099 -15.657 1.00 96.31 219 THR A C 1
ATOM 1671 O O . THR A 1 219 ? 21.735 0.582 -14.611 1.00 96.31 219 THR A O 1
ATOM 1674 N N . GLY A 1 220 ? 20.327 0.605 -16.367 1.00 96.31 220 GLY A N 1
ATOM 1675 C CA . GLY A 1 220 ? 19.564 -0.580 -15.986 1.00 96.31 220 GLY A CA 1
ATOM 1676 C C . GLY A 1 220 ? 20.413 -1.842 -15.903 1.00 96.31 220 GLY A C 1
ATOM 1677 O O . GLY A 1 220 ? 20.328 -2.541 -14.899 1.00 96.31 220 GLY A O 1
ATOM 1678 N N . ALA A 1 221 ? 21.315 -2.080 -16.861 1.00 97.56 221 ALA A N 1
ATOM 1679 C CA . ALA A 1 221 ? 22.214 -3.237 -16.834 1.00 97.56 221 ALA A CA 1
ATOM 1680 C C . ALA A 1 221 ? 23.054 -3.287 -15.549 1.00 97.56 221 ALA A C 1
ATOM 1682 O O . ALA A 1 221 ? 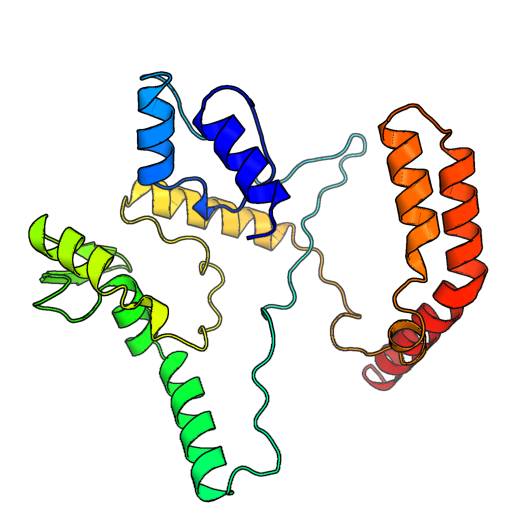23.185 -4.339 -14.920 1.00 97.56 221 ALA A O 1
ATOM 1683 N N . GLN A 1 222 ? 23.599 -2.141 -15.130 1.00 98.12 222 GLN A N 1
ATOM 1684 C CA . GLN A 1 222 ? 24.402 -2.071 -13.913 1.00 98.12 222 GLN A CA 1
ATOM 1685 C C . GLN A 1 222 ? 23.542 -2.218 -12.650 1.00 98.12 222 GLN A C 1
ATOM 1687 O O . GLN A 1 222 ? 23.952 -2.918 -11.731 1.00 98.12 222 GLN A O 1
ATOM 1692 N N . ILE A 1 223 ? 22.342 -1.625 -12.609 1.00 97.19 223 ILE A N 1
ATOM 1693 C CA . ILE A 1 223 ? 21.399 -1.826 -11.496 1.00 97.19 223 ILE A CA 1
ATOM 1694 C C . ILE A 1 223 ? 21.036 -3.311 -11.372 1.00 97.19 223 ILE A C 1
ATOM 1696 O O . ILE A 1 223 ? 21.120 -3.870 -10.283 1.00 97.19 223 ILE A O 1
ATOM 1700 N N . THR A 1 224 ? 20.692 -3.971 -12.480 1.00 96.62 224 THR A N 1
ATOM 1701 C CA . THR A 1 224 ? 20.394 -5.407 -12.509 1.00 96.62 224 THR A CA 1
ATOM 1702 C C . THR A 1 224 ? 21.568 -6.229 -11.989 1.00 96.62 224 THR A C 1
ATOM 1704 O O . THR A 1 224 ? 21.364 -7.126 -11.174 1.00 96.62 224 THR A O 1
ATOM 1707 N N . LYS A 1 225 ? 22.797 -5.901 -12.402 1.00 97.62 225 LYS A N 1
ATOM 1708 C CA . LYS A 1 225 ? 24.000 -6.565 -11.896 1.00 97.62 225 LYS A CA 1
ATOM 1709 C C . LYS A 1 225 ? 24.173 -6.369 -10.386 1.00 97.62 225 LYS A C 1
ATOM 1711 O O . LYS A 1 225 ? 24.391 -7.352 -9.687 1.00 97.62 225 LYS A O 1
ATOM 1716 N N . ASP A 1 226 ? 24.047 -5.136 -9.886 1.00 97.50 226 ASP A N 1
ATOM 1717 C CA . ASP A 1 226 ? 24.186 -4.826 -8.456 1.00 97.50 226 ASP A CA 1
ATOM 1718 C C . ASP A 1 226 ? 23.230 -5.679 -7.600 1.00 97.50 226 ASP A C 1
ATOM 1720 O O . ASP A 1 226 ? 23.622 -6.188 -6.549 1.00 97.50 226 ASP A O 1
ATOM 1724 N N . LEU A 1 227 ? 21.980 -5.840 -8.053 1.00 97.56 227 LEU A N 1
ATOM 1725 C CA . LEU A 1 227 ? 20.954 -6.620 -7.352 1.00 97.56 227 LEU A CA 1
ATOM 1726 C C . LEU A 1 227 ? 21.189 -8.135 -7.481 1.00 97.56 227 LEU A C 1
ATOM 1728 O O . LEU A 1 227 ? 21.097 -8.852 -6.487 1.00 97.56 227 LEU A O 1
ATOM 1732 N N . LEU A 1 228 ? 21.533 -8.627 -8.678 1.00 97.06 228 LEU A N 1
ATOM 1733 C CA . LEU A 1 228 ? 21.806 -10.051 -8.910 1.00 97.06 228 LEU A CA 1
ATOM 1734 C C . LEU A 1 228 ? 23.034 -10.547 -8.147 1.00 97.06 228 LEU A C 1
ATOM 1736 O O . LEU A 1 228 ? 23.029 -11.676 -7.664 1.00 97.06 228 LEU A O 1
ATOM 1740 N N . ASP A 1 229 ? 24.082 -9.732 -8.028 1.00 97.38 229 ASP A N 1
ATOM 1741 C CA . ASP A 1 229 ? 25.282 -10.110 -7.280 1.00 97.38 229 ASP A CA 1
ATOM 1742 C C . ASP A 1 229 ? 24.963 -10.354 -5.797 1.00 97.38 229 ASP A C 1
ATOM 1744 O O . ASP A 1 229 ? 25.456 -11.323 -5.219 1.00 97.38 229 ASP A O 1
ATOM 1748 N N . GLN A 1 230 ? 24.113 -9.513 -5.194 1.00 97.69 230 GLN A N 1
ATOM 1749 C CA . GLN A 1 230 ? 23.650 -9.690 -3.813 1.00 97.69 230 GLN A CA 1
ATOM 1750 C C . GLN A 1 230 ? 22.752 -10.919 -3.675 1.00 97.69 230 GLN A C 1
ATOM 1752 O O . GLN A 1 230 ? 23.012 -11.761 -2.818 1.00 97.69 230 GLN A O 1
ATOM 1757 N N . TYR A 1 231 ? 21.768 -11.067 -4.568 1.00 96.88 231 TYR A N 1
ATOM 1758 C CA . TYR A 1 231 ? 20.885 -12.233 -4.589 1.00 96.88 231 TYR A CA 1
ATOM 1759 C C . TYR A 1 231 ? 21.674 -13.545 -4.657 1.00 96.88 231 TYR A C 1
ATOM 1761 O O . TYR A 1 231 ? 21.508 -14.432 -3.823 1.00 96.88 231 TYR A O 1
ATOM 1769 N N . ASN A 1 232 ? 22.614 -13.638 -5.599 1.00 96.81 232 ASN A N 1
ATOM 1770 C CA . ASN A 1 232 ? 23.450 -14.820 -5.775 1.00 96.81 232 ASN A CA 1
ATOM 1771 C C . ASN A 1 232 ? 24.443 -15.040 -4.626 1.00 96.81 232 ASN A C 1
ATOM 1773 O O . ASN A 1 232 ? 24.941 -16.150 -4.475 1.00 96.81 232 ASN A O 1
ATOM 1777 N N . ALA A 1 233 ? 24.812 -14.008 -3.863 1.00 96.25 233 ALA A N 1
ATOM 1778 C CA . ALA A 1 233 ? 25.680 -14.165 -2.699 1.00 96.25 233 ALA A CA 1
ATOM 1779 C C . ALA A 1 233 ? 24.924 -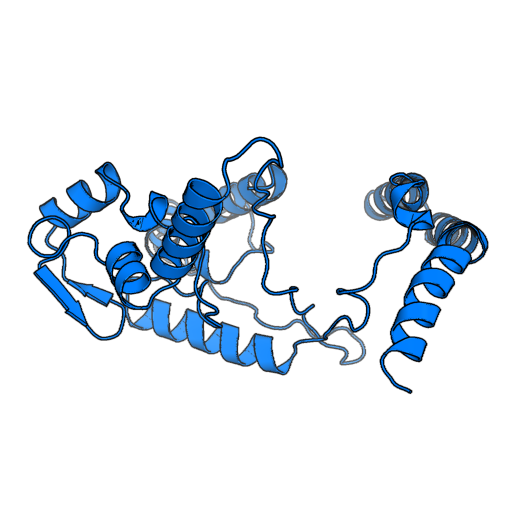14.749 -1.496 1.00 96.25 233 ALA A C 1
ATOM 1781 O O . ALA A 1 233 ? 25.509 -15.534 -0.756 1.00 96.25 233 ALA A O 1
ATOM 1782 N N . GLU A 1 234 ? 23.650 -14.389 -1.326 1.00 96.19 234 GLU A N 1
ATOM 1783 C CA . GLU A 1 234 ? 22.786 -14.899 -0.253 1.00 96.19 234 GLU A CA 1
ATOM 1784 C C . GLU A 1 234 ? 22.302 -16.337 -0.504 1.00 96.19 234 GLU A C 1
ATOM 1786 O O . GLU A 1 234 ? 22.098 -17.089 0.442 1.00 96.19 234 GLU A O 1
ATOM 1791 N N . HIS A 1 235 ? 22.162 -16.743 -1.770 1.00 93.81 235 HIS A N 1
ATOM 1792 C CA . HIS A 1 235 ? 21.612 -18.049 -2.166 1.00 93.81 235 HIS A CA 1
ATOM 1793 C C . HIS A 1 235 ? 22.683 -19.088 -2.559 1.00 93.81 235 HIS A C 1
ATOM 1795 O O . HIS A 1 235 ? 22.416 -19.988 -3.359 1.00 93.81 235 HIS A O 1
ATOM 1801 N N . LYS A 1 236 ? 23.906 -18.951 -2.037 1.00 81.50 236 LYS A N 1
ATOM 1802 C CA . LYS A 1 236 ? 24.991 -19.940 -2.166 1.00 81.50 236 LYS A CA 1
ATOM 1803 C C . LYS A 1 236 ? 25.041 -20.860 -0.959 1.00 81.50 236 LYS A C 1
ATOM 1805 O O . LYS A 1 236 ? 25.289 -22.064 -1.185 1.00 81.50 236 LYS A O 1
#

Sequence (236 aa):
MLKNQGQARSKFLAGTAGAFVGNVSDMAETNIEKLKQTDPNAEIAIVDVLEGANGQKGVAVLGGYYGLWAIPSSVKEDKVQQIVDFLDFSASEENVAFSKAGVTGIHSSDFKEGIAVQTEEQKKQYDLDKPSQFVLENRVDPYVYAGSKDPEILKAQKATLDVISKAGIENPFLSYNSATASKNPDSYKKMSAVMTKYVLGEGTWDDVQKEIDAWTNGTGAQITKDLLDQYNAEHK

Radius of gyration: 22.74 Å; chains: 1; bounding box: 55×34×59 Å

pLDDT: mean 92.11, std 6.64, range [42.91, 98.38]

Foldseek 3Di:
DPPVQVVQLVCVLLVNDVDDDDALLCLAPVSQVSSCVNPVPDDDDDPLWDADPVRDIADEDDPQDDDDDDDDPPDDPVVVVVVVVLLVVLADPVVLQCQQANDCPQQAVDAPPLAGHGDPNSPVRCVVVNSNVSRPHHHDDLLPSQRYNDPVSSVVSVVSSVVNVVRYDYDLLPPFDDPLCVVCVCLCVLLVVQVVCVVVVNHDVVSNVVSVVVSCVPSVVSSVVRSVVVSVVVVD

Organism: NCBI:txid373687